Protein AF-A0A7S2XPU3-F1 (afdb_monomer)

Sequence (259 aa):
DRVAVLNSLGFTWDLGRSDLEAIWSARWQELEAFKAENGNCNVSQNASALGRWLKVQREQYRETMDRRTGKPPSVTPEGRLRNALSQDRMDRLEALGVEWRINPPEVGWESRFQQLVEYRNLHGNCIVPQGYKDNRQLGRWVMKQRTQYTLKQRGEHTQLSDQRVQMLESIGFVWYPSLLRKKSKEEPIGNPDSNQPLTMLSPQDELQSQSQSQLPQPLLSMPSQQESQPLAMQQEQHQQQHHRDIEMTTHQPTQIVDI

Radius of gyration: 34.99 Å; Cα contacts (8 Å, |Δi|>4): 129; chains: 1; bounding box: 90×114×76 Å

Organism: NCBI:txid420275

Structure (mmCIF, N/CA/C/O backbone):
data_AF-A0A7S2XPU3-F1
#
_entry.id   AF-A0A7S2XPU3-F1
#
loop_
_atom_site.group_PDB
_atom_site.id
_atom_site.type_symbol
_atom_site.label_atom_id
_atom_site.label_alt_id
_atom_site.label_comp_id
_atom_site.label_asym_id
_atom_site.label_entity_id
_atom_site.label_seq_id
_atom_site.pdbx_PDB_ins_code
_atom_site.Cartn_x
_atom_site.Cartn_y
_atom_site.Cartn_z
_atom_site.occupancy
_atom_site.B_iso_or_equiv
_atom_site.auth_seq_id
_atom_site.auth_comp_id
_atom_site.auth_asym_id
_atom_site.auth_atom_id
_atom_site.pdbx_PDB_model_num
ATOM 1 N N . ASP A 1 1 ? 37.904 -7.134 -13.951 1.00 66.69 1 ASP A N 1
ATOM 2 C CA . ASP A 1 1 ? 37.172 -6.213 -14.834 1.00 66.69 1 ASP A CA 1
ATOM 3 C C . ASP A 1 1 ? 35.772 -6.772 -15.094 1.00 66.69 1 ASP A C 1
ATOM 5 O O . ASP A 1 1 ? 35.649 -7.887 -15.589 1.00 66.69 1 ASP A O 1
ATOM 9 N N . ARG A 1 2 ? 34.719 -6.083 -14.637 1.00 47.41 2 ARG A N 1
ATOM 10 C CA . ARG A 1 2 ? 33.334 -6.607 -14.604 1.00 47.41 2 ARG A CA 1
ATOM 11 C C . ARG A 1 2 ? 32.726 -6.728 -16.003 1.00 47.41 2 ARG A C 1
ATOM 13 O O . ARG A 1 2 ? 31.891 -7.598 -16.229 1.00 47.41 2 ARG A O 1
ATOM 20 N N . VAL A 1 3 ? 33.172 -5.886 -16.932 1.00 53.69 3 VAL A N 1
ATOM 21 C CA . VAL A 1 3 ? 32.737 -5.898 -18.334 1.00 53.69 3 VAL A CA 1
ATOM 22 C C . VAL A 1 3 ? 33.241 -7.162 -19.040 1.00 53.69 3 VAL A C 1
ATOM 24 O O . VAL A 1 3 ? 32.477 -7.816 -19.742 1.00 53.69 3 VAL A O 1
ATOM 27 N N . ALA A 1 4 ? 34.480 -7.582 -18.765 1.00 55.88 4 ALA A N 1
ATOM 28 C CA . ALA A 1 4 ? 35.078 -8.784 -19.351 1.00 55.88 4 ALA A CA 1
ATOM 29 C C . ALA A 1 4 ? 34.359 -10.085 -18.942 1.00 55.88 4 ALA A C 1
ATOM 31 O O . ALA A 1 4 ? 34.165 -10.968 -19.773 1.00 55.88 4 ALA A O 1
ATOM 32 N N . VAL A 1 5 ? 33.907 -10.175 -17.686 1.00 70.00 5 VAL A N 1
ATOM 33 C CA . VAL A 1 5 ? 33.139 -11.331 -17.181 1.00 70.00 5 VAL A CA 1
ATOM 34 C C . VAL A 1 5 ? 31.754 -11.403 -17.826 1.00 70.00 5 VAL A C 1
ATOM 36 O O . VAL A 1 5 ? 31.257 -12.482 -18.126 1.00 70.00 5 VAL A O 1
ATOM 39 N N . LEU A 1 6 ? 31.121 -10.254 -18.063 1.00 44.03 6 LEU A N 1
ATOM 40 C CA . LEU A 1 6 ? 29.824 -10.202 -18.736 1.00 44.03 6 LEU A CA 1
ATOM 41 C C . LEU A 1 6 ? 29.967 -10.596 -20.215 1.00 44.03 6 LEU A C 1
ATOM 43 O O . LEU A 1 6 ? 29.192 -11.417 -20.700 1.00 44.03 6 LEU A O 1
ATOM 47 N N . ASN A 1 7 ? 31.021 -10.134 -20.893 1.00 54.78 7 ASN A N 1
ATOM 48 C CA . ASN A 1 7 ? 31.323 -10.534 -22.271 1.00 54.78 7 ASN A CA 1
ATOM 49 C C . ASN A 1 7 ? 31.567 -12.043 -22.407 1.00 54.78 7 ASN A C 1
ATOM 51 O O . ASN A 1 7 ? 31.050 -12.663 -23.333 1.00 54.78 7 ASN A O 1
ATOM 55 N N . SER A 1 8 ? 32.298 -12.658 -21.470 1.00 54.91 8 SER A N 1
ATOM 56 C CA . SER A 1 8 ? 32.566 -14.105 -21.498 1.00 54.91 8 SER A CA 1
ATOM 57 C C . SER A 1 8 ? 31.331 -14.965 -21.209 1.00 54.91 8 SER A C 1
ATOM 59 O O . SER A 1 8 ? 31.337 -16.157 -21.495 1.00 54.91 8 SER A O 1
ATOM 61 N N . LEU A 1 9 ? 30.277 -14.374 -20.639 1.00 55.91 9 LEU A N 1
ATOM 62 C CA . LEU A 1 9 ? 28.978 -15.015 -20.415 1.00 55.91 9 LEU A CA 1
ATOM 63 C C . LEU A 1 9 ? 28.004 -14.791 -21.586 1.00 55.91 9 LEU A C 1
ATOM 65 O O . LEU A 1 9 ? 26.832 -15.144 -21.477 1.00 55.91 9 LEU A O 1
ATOM 69 N N . GLY A 1 10 ? 28.469 -14.195 -22.690 1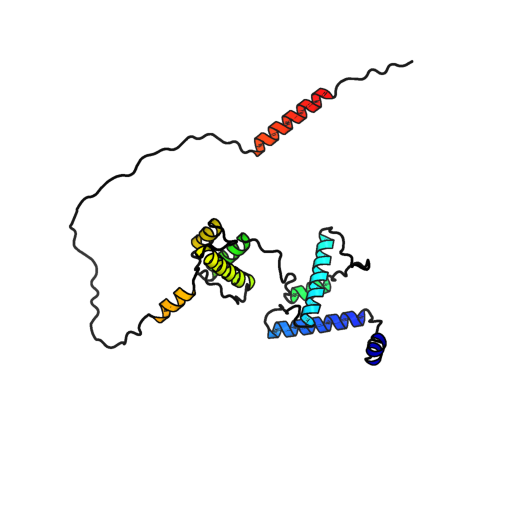.00 46.38 10 GLY A N 1
ATOM 70 C CA . GLY A 1 10 ? 27.634 -13.886 -23.851 1.00 46.38 10 GLY A CA 1
ATOM 71 C C . GLY A 1 10 ? 26.674 -12.717 -23.617 1.00 46.38 10 GLY A C 1
ATOM 72 O O . GLY A 1 10 ? 25.650 -12.625 -24.288 1.00 46.38 10 GLY A O 1
ATOM 73 N N . PHE A 1 11 ? 26.968 -11.833 -22.658 1.00 46.25 11 PHE A N 1
ATOM 74 C CA . PHE A 1 11 ? 26.145 -10.657 -22.390 1.00 46.25 11 PHE A CA 1
ATOM 75 C C . PHE A 1 11 ? 26.280 -9.642 -23.531 1.00 46.25 11 PHE A C 1
ATOM 77 O O . PHE A 1 11 ? 27.329 -9.025 -23.719 1.00 46.25 11 PHE A O 1
ATOM 84 N N . THR A 1 12 ? 25.207 -9.466 -24.294 1.00 52.41 12 THR A N 1
ATOM 85 C CA . THR A 1 12 ? 25.130 -8.517 -25.406 1.00 52.41 12 THR A CA 1
ATOM 86 C C . THR A 1 12 ? 24.786 -7.120 -24.895 1.00 52.41 12 THR A C 1
ATOM 88 O O . THR A 1 12 ? 23.752 -6.920 -24.257 1.00 52.41 12 THR A O 1
ATOM 91 N N . TRP A 1 13 ? 25.651 -6.146 -25.181 1.00 60.25 13 TRP A N 1
ATOM 92 C CA . TRP A 1 13 ? 25.481 -4.752 -24.747 1.00 60.25 13 TRP A CA 1
ATOM 93 C C . TRP A 1 13 ? 24.447 -3.982 -25.572 1.00 60.25 13 TRP A C 1
ATOM 95 O O . TRP A 1 13 ? 23.819 -3.062 -25.051 1.00 60.25 13 TRP A O 1
ATOM 105 N N . ASP A 1 14 ? 24.213 -4.421 -26.808 1.00 54.78 14 ASP A N 1
ATOM 106 C CA . ASP A 1 14 ? 23.185 -3.897 -27.701 1.00 54.78 14 ASP A CA 1
ATOM 107 C C . ASP A 1 14 ? 22.004 -4.867 -27.751 1.00 54.78 14 ASP A C 1
ATOM 109 O O . ASP A 1 14 ? 21.877 -5.683 -28.660 1.00 54.78 14 ASP A O 1
ATOM 113 N N . LEU A 1 15 ? 21.137 -4.807 -26.740 1.00 54.44 15 LEU A N 1
ATOM 114 C CA . LEU A 1 15 ? 19.834 -5.465 -26.818 1.00 54.44 15 LEU A CA 1
ATOM 115 C C . LEU A 1 15 ? 18.959 -4.666 -27.790 1.00 54.44 15 LEU A C 1
ATOM 117 O O . LEU A 1 15 ? 18.616 -3.508 -27.527 1.00 54.44 15 LEU A O 1
ATOM 121 N N . GLY A 1 16 ? 18.594 -5.277 -28.916 1.00 55.00 16 GLY A N 1
ATOM 122 C CA . GLY A 1 16 ? 17.660 -4.684 -29.863 1.00 55.00 16 GLY A CA 1
ATOM 123 C C . GLY A 1 16 ? 16.274 -4.504 -29.235 1.00 55.00 16 GLY A C 1
ATOM 124 O O . GLY A 1 16 ? 15.934 -5.111 -28.217 1.00 55.00 16 GLY A O 1
ATOM 125 N N . ARG A 1 17 ? 15.412 -3.691 -29.866 1.00 52.78 17 ARG A N 1
ATOM 126 C CA . ARG A 1 17 ? 14.009 -3.517 -29.429 1.00 52.78 17 ARG A CA 1
ATOM 127 C C . ARG A 1 17 ? 13.286 -4.871 -29.275 1.00 52.78 17 ARG A C 1
ATOM 129 O O . ARG A 1 17 ? 12.476 -5.021 -28.366 1.00 52.78 17 ARG A O 1
ATOM 136 N N . SER A 1 18 ? 13.628 -5.851 -30.112 1.00 55.19 18 SER A N 1
ATOM 137 C CA . SER A 1 18 ? 13.101 -7.221 -30.073 1.00 55.19 18 SER A CA 1
ATOM 138 C C . SER A 1 18 ? 13.516 -8.003 -28.822 1.00 55.19 18 SER A C 1
ATOM 140 O O . SER A 1 18 ? 12.691 -8.717 -28.256 1.00 55.19 18 SER A O 1
ATOM 142 N N . ASP A 1 19 ? 14.745 -7.824 -28.334 1.00 67.94 19 ASP A N 1
ATOM 143 C CA . ASP A 1 19 ? 15.240 -8.532 -27.146 1.00 67.94 19 ASP A CA 1
ATOM 144 C C . ASP A 1 19 ? 14.581 -7.998 -25.867 1.00 67.94 19 ASP A C 1
ATOM 146 O O . ASP A 1 19 ? 14.278 -8.750 -24.940 1.00 67.94 19 ASP A O 1
ATOM 150 N N . LEU A 1 20 ? 14.272 -6.697 -25.835 1.00 65.75 20 LEU A N 1
ATOM 151 C CA . LEU A 1 20 ? 13.518 -6.076 -24.744 1.00 65.75 20 LEU A CA 1
ATOM 152 C C . LEU A 1 20 ? 12.062 -6.555 -24.690 1.00 65.75 20 LEU A C 1
ATOM 154 O O . LEU A 1 20 ? 11.547 -6.779 -23.593 1.00 65.75 20 LEU A O 1
ATOM 158 N N . GLU A 1 21 ? 11.404 -6.738 -25.839 1.00 73.56 21 GLU A N 1
ATOM 159 C CA . GLU A 1 21 ? 10.057 -7.322 -25.877 1.00 73.56 21 GLU A CA 1
ATOM 160 C C . GLU A 1 21 ? 10.056 -8.800 -25.482 1.00 73.56 21 GLU A C 1
ATOM 162 O O . GLU A 1 21 ? 9.149 -9.235 -24.772 1.00 73.56 21 GLU A O 1
ATOM 167 N N . ALA A 1 22 ? 11.087 -9.564 -25.856 1.00 78.19 22 ALA A N 1
ATOM 168 C CA . ALA A 1 22 ? 11.236 -10.953 -25.427 1.00 78.19 22 ALA A CA 1
ATOM 169 C C . ALA A 1 22 ? 11.415 -11.058 -23.902 1.00 78.19 22 ALA A C 1
ATOM 171 O O . ALA A 1 22 ? 10.723 -11.840 -23.247 1.00 78.19 22 ALA A O 1
ATOM 172 N N . ILE A 1 23 ? 12.270 -10.213 -23.310 1.00 78.25 23 ILE A N 1
ATOM 173 C CA . ILE A 1 23 ? 12.458 -10.143 -21.852 1.00 78.25 23 ILE A CA 1
ATOM 174 C C . ILE A 1 23 ? 11.158 -9.728 -21.153 1.00 78.25 23 ILE A C 1
ATOM 176 O O . ILE A 1 23 ? 10.802 -10.302 -20.122 1.00 78.25 23 ILE A O 1
ATOM 180 N N . TRP A 1 24 ? 10.442 -8.737 -21.694 1.00 82.94 24 TRP A N 1
ATOM 181 C CA . TRP A 1 24 ? 9.166 -8.295 -21.131 1.00 82.94 24 TRP A CA 1
ATOM 182 C C . TRP A 1 24 ? 8.117 -9.411 -21.188 1.00 82.94 24 TRP A C 1
ATOM 184 O O . TRP A 1 24 ? 7.468 -9.689 -20.180 1.00 82.94 24 TRP A O 1
ATOM 194 N N . SER A 1 25 ? 8.017 -10.106 -22.322 1.00 83.44 25 SER A N 1
ATOM 195 C CA . SER A 1 25 ? 7.082 -11.217 -22.530 1.00 83.44 25 SER A CA 1
ATOM 196 C C . SER A 1 25 ? 7.379 -12.400 -21.607 1.00 83.44 25 SER A C 1
ATOM 198 O O . SER A 1 25 ? 6.460 -12.950 -21.009 1.00 83.44 25 SER A O 1
ATOM 200 N N . ALA A 1 26 ? 8.655 -12.743 -21.407 1.00 84.31 26 ALA A N 1
ATOM 201 C CA . ALA A 1 26 ? 9.055 -13.790 -20.469 1.00 84.31 26 ALA A CA 1
ATOM 202 C C . ALA A 1 26 ? 8.657 -13.452 -19.020 1.00 84.31 26 ALA A C 1
ATOM 204 O O . ALA A 1 26 ? 8.144 -14.302 -18.295 1.00 84.31 26 ALA A O 1
ATOM 205 N N . ARG A 1 27 ? 8.835 -12.192 -18.594 1.00 83.56 27 ARG A N 1
ATOM 206 C CA . ARG A 1 27 ? 8.404 -11.735 -17.258 1.00 83.56 27 ARG A CA 1
ATOM 207 C C . ARG A 1 27 ? 6.886 -11.688 -17.110 1.00 83.56 27 ARG A C 1
ATOM 209 O O . ARG A 1 27 ? 6.376 -11.950 -16.025 1.00 83.56 27 ARG A O 1
ATOM 216 N N . TRP A 1 28 ? 6.172 -11.375 -18.186 1.00 85.12 28 TRP A N 1
ATOM 217 C CA . TRP A 1 28 ? 4.714 -11.424 -18.224 1.00 85.12 28 TRP A CA 1
ATOM 218 C C . TRP A 1 28 ? 4.188 -12.864 -18.079 1.00 85.12 28 TRP A C 1
ATOM 220 O O . TRP A 1 28 ? 3.302 -13.096 -17.262 1.00 85.12 28 TRP A O 1
ATOM 230 N N . GLN A 1 29 ? 4.796 -13.842 -18.759 1.00 84.81 29 GLN A N 1
ATOM 231 C CA . GLN A 1 29 ? 4.460 -15.266 -18.593 1.00 84.81 29 GLN A CA 1
ATOM 232 C C . GLN A 1 29 ? 4.761 -15.777 -17.175 1.00 84.81 29 GLN A C 1
ATOM 234 O O . GLN A 1 29 ? 3.953 -16.484 -16.578 1.00 84.81 29 GLN A O 1
ATOM 239 N N . GLU A 1 30 ? 5.897 -15.377 -16.596 1.00 86.06 30 GLU A N 1
ATOM 240 C CA . GLU A 1 30 ? 6.242 -15.704 -15.204 1.00 86.06 30 GLU A CA 1
ATOM 241 C C . GLU A 1 30 ? 5.182 -15.169 -14.221 1.00 86.06 30 GLU A C 1
ATOM 243 O O . GLU A 1 30 ? 4.837 -15.832 -13.243 1.00 86.06 30 GLU A O 1
ATOM 248 N N . LEU A 1 31 ? 4.621 -13.986 -14.496 1.00 86.56 31 LEU A N 1
ATOM 249 C CA . LEU A 1 31 ? 3.548 -13.403 -13.692 1.00 86.56 31 LEU A CA 1
ATOM 250 C C . LEU A 1 31 ? 2.223 -14.154 -13.828 1.00 86.56 31 LEU A C 1
ATOM 252 O O . LEU A 1 31 ? 1.512 -14.316 -12.836 1.00 86.56 31 LEU A O 1
ATOM 256 N N . GLU A 1 32 ? 1.884 -14.593 -15.036 1.00 86.19 32 GLU A N 1
ATOM 257 C CA . GLU A 1 32 ? 0.690 -15.398 -15.290 1.00 86.19 32 GLU A CA 1
ATOM 258 C C . GLU A 1 32 ? 0.753 -16.726 -14.524 1.00 86.19 32 GLU A C 1
ATOM 260 O O . GLU A 1 32 ? -0.185 -17.063 -13.798 1.00 86.19 32 GLU A O 1
ATOM 265 N N . ALA A 1 33 ? 1.895 -17.416 -14.582 1.00 85.50 33 ALA A N 1
ATOM 266 C CA . ALA A 1 33 ? 2.138 -18.626 -13.800 1.00 85.50 33 ALA A CA 1
ATOM 267 C C . ALA A 1 33 ? 2.042 -18.356 -12.288 1.00 85.50 33 ALA A C 1
ATOM 269 O O . ALA A 1 33 ? 1.362 -19.081 -11.560 1.00 85.50 33 ALA A O 1
ATOM 270 N N . PHE A 1 34 ? 2.643 -17.259 -11.814 1.00 83.50 34 PHE A N 1
ATOM 271 C CA . PHE A 1 34 ? 2.556 -16.863 -10.409 1.00 83.50 34 PHE A CA 1
ATOM 272 C C . PHE A 1 34 ? 1.110 -16.598 -9.968 1.00 83.50 34 PHE A C 1
ATOM 274 O O . PHE A 1 34 ? 0.723 -16.985 -8.863 1.00 83.50 34 PHE A O 1
ATOM 281 N N . LYS A 1 35 ? 0.300 -15.946 -10.815 1.00 83.81 35 LYS A N 1
ATOM 282 C CA . LYS A 1 35 ? -1.123 -15.697 -10.551 1.00 83.81 35 LYS A CA 1
ATOM 283 C C . LYS A 1 35 ? -1.907 -17.005 -10.483 1.00 83.81 35 LYS A C 1
ATOM 285 O O . LYS A 1 35 ? -2.749 -17.132 -9.597 1.00 83.81 35 LYS A O 1
ATOM 290 N N . ALA A 1 36 ? -1.629 -17.955 -11.375 1.00 81.69 36 ALA A N 1
ATOM 291 C CA . ALA A 1 36 ? -2.266 -19.269 -11.360 1.00 81.69 36 ALA A CA 1
ATOM 292 C C . ALA A 1 36 ? -1.977 -20.033 -10.054 1.00 81.69 36 ALA A C 1
ATOM 294 O O . ALA A 1 36 ? -2.877 -20.655 -9.499 1.00 81.69 36 ALA A O 1
ATOM 295 N N . GLU A 1 37 ? -0.757 -19.924 -9.521 1.00 80.38 37 GLU A N 1
ATOM 296 C CA . GLU A 1 37 ? -0.350 -20.596 -8.281 1.00 80.38 37 GLU A CA 1
ATOM 297 C C . GLU A 1 37 ? -0.843 -19.882 -7.007 1.00 80.38 37 GLU A C 1
ATOM 299 O O . GLU A 1 37 ? -1.307 -20.517 -6.061 1.00 80.38 37 GLU A O 1
ATOM 304 N N . ASN A 1 38 ? -0.771 -18.547 -6.965 1.00 76.69 38 ASN A N 1
ATOM 305 C CA . ASN A 1 38 ? -1.013 -17.762 -5.745 1.00 76.69 38 ASN A CA 1
ATOM 306 C C . ASN A 1 38 ? -2.404 -17.106 -5.691 1.00 76.69 38 ASN A C 1
ATOM 308 O O . ASN A 1 38 ? -2.775 -16.505 -4.675 1.00 76.69 38 ASN A O 1
ATOM 312 N N . GLY A 1 39 ? -3.161 -17.151 -6.791 1.00 74.44 39 GLY A N 1
ATOM 313 C CA . GLY A 1 39 ? -4.462 -16.495 -6.953 1.00 74.44 39 GLY A CA 1
ATOM 314 C C . GLY A 1 39 ? -4.407 -14.961 -6.963 1.00 74.44 39 GLY A C 1
ATOM 315 O O . GLY A 1 39 ? -5.448 -14.312 -6.994 1.00 74.44 39 GLY A O 1
ATOM 316 N N . ASN A 1 40 ? -3.216 -14.356 -6.893 1.00 72.12 40 ASN A N 1
ATOM 317 C CA . ASN A 1 40 ? -3.015 -12.907 -6.929 1.00 72.12 40 ASN A CA 1
ATOM 318 C C . ASN A 1 40 ? -1.633 -12.550 -7.502 1.00 72.12 40 ASN A C 1
ATOM 320 O O . ASN A 1 40 ? -0.692 -13.332 -7.409 1.00 72.12 40 ASN A O 1
ATOM 324 N N . CYS A 1 41 ? -1.497 -11.338 -8.043 1.00 74.75 41 CYS A N 1
ATOM 325 C CA . CYS A 1 41 ? -0.252 -10.827 -8.633 1.00 74.75 41 CYS A CA 1
ATOM 326 C C . CYS A 1 41 ? 0.648 -10.090 -7.616 1.00 74.75 41 CYS A C 1
ATOM 328 O O . CYS A 1 41 ? 1.486 -9.263 -7.997 1.00 74.75 41 CYS A O 1
ATOM 330 N N . ASN A 1 42 ? 0.463 -10.315 -6.308 1.00 72.19 42 ASN A N 1
ATOM 331 C CA . ASN A 1 42 ? 1.200 -9.590 -5.273 1.00 72.19 42 ASN A CA 1
ATOM 332 C C . ASN A 1 42 ? 2.544 -10.259 -4.967 1.00 72.19 42 ASN A C 1
ATOM 334 O O . ASN A 1 42 ? 2.713 -10.977 -3.981 1.00 72.19 42 ASN A O 1
ATOM 338 N N . VAL A 1 43 ? 3.515 -9.993 -5.835 1.00 71.81 43 VAL A N 1
ATOM 339 C CA . VAL A 1 43 ? 4.890 -10.461 -5.675 1.00 71.81 43 VAL A CA 1
ATOM 340 C C . VAL A 1 43 ? 5.669 -9.495 -4.780 1.00 71.81 43 VAL A C 1
ATOM 342 O O . VAL A 1 43 ? 5.694 -8.284 -5.023 1.00 71.81 43 VAL A O 1
ATOM 345 N N . SER A 1 44 ? 6.348 -10.027 -3.760 1.00 67.62 44 SER A N 1
ATOM 346 C CA . SER A 1 44 ? 7.220 -9.234 -2.886 1.00 67.62 44 SER A CA 1
ATOM 347 C C . SER A 1 44 ? 8.359 -8.592 -3.684 1.00 67.62 44 SER A C 1
ATOM 349 O O . SER A 1 44 ? 9.141 -9.275 -4.345 1.00 67.62 44 SER A O 1
ATOM 351 N N . GLN A 1 45 ? 8.476 -7.264 -3.589 1.00 68.19 45 GLN A N 1
ATOM 352 C CA . GLN A 1 45 ? 9.402 -6.458 -4.394 1.00 68.19 45 GLN A CA 1
ATOM 353 C C . GLN A 1 45 ? 10.880 -6.830 -4.208 1.00 68.19 45 GLN A C 1
ATOM 355 O O . GLN A 1 45 ? 11.669 -6.659 -5.134 1.00 68.19 45 GLN A O 1
ATOM 360 N N . ASN A 1 46 ? 11.251 -7.333 -3.027 1.00 65.44 46 ASN A N 1
ATOM 361 C CA . ASN A 1 46 ? 12.637 -7.664 -2.680 1.00 65.44 46 ASN A CA 1
ATOM 362 C C . ASN A 1 46 ? 12.928 -9.167 -2.742 1.00 65.44 46 ASN A C 1
ATOM 364 O O . ASN A 1 46 ? 14.089 -9.558 -2.674 1.00 65.44 46 ASN A O 1
ATOM 368 N N . ALA A 1 47 ? 11.895 -10.005 -2.857 1.00 68.25 47 ALA A N 1
ATOM 369 C CA . ALA A 1 47 ? 12.052 -11.453 -2.769 1.00 68.25 47 ALA A CA 1
ATOM 370 C C . ALA A 1 47 ? 12.392 -12.108 -4.114 1.00 68.25 47 ALA A C 1
ATOM 372 O O . ALA A 1 47 ? 12.938 -13.205 -4.125 1.00 68.25 47 ALA A O 1
ATOM 373 N N . SER A 1 48 ? 12.073 -11.468 -5.247 1.00 76.69 48 SER A N 1
ATOM 374 C CA . SER A 1 48 ? 12.268 -12.085 -6.563 1.00 76.69 48 SER A CA 1
ATOM 375 C C . SER A 1 48 ? 12.608 -11.090 -7.673 1.00 76.69 48 SER A C 1
ATOM 377 O O . SER A 1 48 ? 12.363 -9.882 -7.585 1.00 76.69 48 SER A O 1
ATOM 379 N N . ALA A 1 49 ? 13.184 -11.615 -8.759 1.00 77.38 49 ALA A N 1
ATOM 380 C CA . ALA A 1 49 ? 13.402 -10.857 -9.989 1.00 77.38 49 ALA A CA 1
ATOM 381 C C . ALA A 1 49 ? 12.078 -10.331 -10.569 1.00 77.38 49 ALA A C 1
ATOM 383 O O . ALA A 1 49 ? 12.024 -9.169 -10.969 1.00 77.38 49 ALA A O 1
ATOM 384 N N . LEU A 1 50 ? 11.008 -11.133 -10.509 1.00 80.38 50 LEU A N 1
ATOM 385 C CA . LEU A 1 50 ? 9.651 -10.732 -10.876 1.00 80.38 50 LEU A CA 1
ATOM 386 C C . LEU A 1 50 ? 9.127 -9.570 -10.013 1.00 80.38 50 LEU A C 1
ATOM 388 O O . LEU A 1 50 ? 8.553 -8.619 -10.539 1.00 80.38 50 LEU A O 1
ATOM 392 N N . GLY A 1 51 ? 9.384 -9.585 -8.702 1.00 79.00 51 GLY A N 1
ATOM 393 C CA . GLY A 1 51 ? 9.010 -8.500 -7.791 1.00 79.00 51 GLY A CA 1
ATOM 394 C C . GLY A 1 51 ? 9.726 -7.183 -8.104 1.00 79.00 51 GLY A C 1
ATOM 395 O O . GLY A 1 51 ? 9.095 -6.122 -8.136 1.00 79.00 51 GLY A O 1
ATOM 396 N N . ARG A 1 52 ? 11.030 -7.248 -8.407 1.00 81.00 52 ARG A N 1
ATOM 397 C CA . ARG A 1 52 ? 11.811 -6.084 -8.866 1.00 81.00 52 ARG A CA 1
ATOM 398 C C . ARG A 1 52 ? 11.327 -5.576 -10.222 1.00 81.00 52 ARG A C 1
ATOM 400 O O . ARG A 1 52 ? 11.197 -4.368 -10.401 1.00 81.00 52 ARG A O 1
ATOM 407 N N . TRP A 1 53 ? 11.009 -6.476 -11.150 1.00 85.75 53 TRP A N 1
ATOM 408 C CA . TRP A 1 53 ? 10.454 -6.120 -12.454 1.00 85.75 53 TRP A CA 1
ATOM 409 C C . TRP A 1 53 ? 9.092 -5.424 -12.320 1.00 85.75 53 TRP A C 1
ATOM 411 O O . TRP A 1 53 ? 8.918 -4.326 -12.845 1.00 85.75 53 TRP A O 1
ATOM 421 N N . LEU A 1 54 ? 8.169 -5.972 -11.523 1.00 85.00 54 LEU A N 1
ATOM 422 C CA . LEU A 1 54 ? 6.876 -5.346 -11.239 1.00 85.00 54 LEU A CA 1
ATOM 423 C C . LEU A 1 54 ? 7.018 -3.978 -10.562 1.00 85.00 54 LEU A C 1
ATOM 425 O O . LEU A 1 54 ? 6.223 -3.079 -10.828 1.00 85.00 54 LEU A O 1
ATOM 429 N N . LYS A 1 55 ? 8.016 -3.786 -9.688 1.00 81.06 55 LYS A N 1
ATOM 430 C CA . LYS A 1 55 ? 8.316 -2.464 -9.114 1.00 81.06 55 LYS A CA 1
ATOM 431 C C . LYS A 1 55 ? 8.646 -1.452 -10.215 1.00 81.06 55 LYS A C 1
ATOM 433 O O . LYS A 1 55 ? 8.069 -0.368 -10.219 1.00 81.06 55 LYS A O 1
ATOM 438 N N . VAL A 1 56 ? 9.505 -1.825 -11.165 1.00 82.94 56 VAL A N 1
ATOM 439 C CA . VAL A 1 56 ? 9.846 -0.973 -12.314 1.00 82.94 56 VAL A CA 1
ATOM 440 C C . VAL A 1 56 ? 8.609 -0.684 -13.168 1.00 82.94 56 VAL A C 1
ATOM 442 O O . VAL A 1 56 ? 8.376 0.474 -13.502 1.00 82.94 56 VAL A O 1
ATOM 445 N N . GLN A 1 57 ? 7.773 -1.686 -13.467 1.00 86.00 57 GLN A N 1
ATOM 446 C CA . GLN A 1 57 ? 6.536 -1.471 -14.238 1.00 86.00 57 GLN A CA 1
ATOM 447 C C . GLN A 1 57 ? 5.584 -0.486 -13.534 1.00 86.00 57 GLN A C 1
ATOM 449 O O . GLN A 1 57 ? 5.043 0.417 -14.168 1.00 86.00 57 GLN A O 1
ATOM 454 N N . ARG A 1 58 ? 5.432 -0.591 -12.207 1.00 85.94 58 ARG A N 1
ATOM 455 C CA . ARG A 1 58 ? 4.609 0.330 -11.400 1.00 85.94 58 ARG A CA 1
ATOM 456 C C . ARG A 1 58 ? 5.161 1.758 -11.374 1.00 85.94 58 ARG A C 1
ATOM 458 O O . ARG A 1 58 ? 4.391 2.715 -11.411 1.00 85.94 58 ARG A O 1
ATOM 465 N N . GLU A 1 59 ? 6.482 1.922 -11.328 1.00 79.44 59 GLU A N 1
ATOM 466 C CA . GLU A 1 59 ? 7.126 3.240 -11.422 1.00 79.44 59 GLU A CA 1
ATOM 467 C C . GLU A 1 59 ? 6.908 3.882 -12.798 1.00 79.44 59 GLU A C 1
ATOM 469 O O . GLU A 1 59 ? 6.582 5.067 -12.867 1.00 79.44 59 GLU A O 1
ATOM 474 N N . GLN A 1 60 ? 7.024 3.099 -13.876 1.00 84.69 60 GLN A N 1
ATOM 475 C CA . GLN A 1 60 ? 6.762 3.558 -15.245 1.00 84.69 60 GLN A CA 1
ATOM 476 C C . GLN A 1 60 ? 5.286 3.924 -15.454 1.00 84.69 60 GLN A C 1
ATOM 478 O O . GLN A 1 60 ? 4.991 4.922 -16.109 1.00 84.69 60 GLN A O 1
ATOM 483 N N . TYR A 1 61 ? 4.358 3.168 -14.858 1.00 85.25 61 TYR A N 1
ATOM 484 C CA . TYR A 1 61 ? 2.934 3.510 -14.846 1.00 85.25 61 TYR A CA 1
ATOM 485 C C . TYR A 1 61 ? 2.680 4.838 -14.122 1.00 85.25 61 TYR A C 1
ATOM 487 O O . TYR A 1 61 ? 2.027 5.727 -14.663 1.00 85.25 61 TYR A O 1
ATOM 495 N N . ARG A 1 62 ? 3.245 5.039 -12.924 1.00 82.44 62 ARG A N 1
ATOM 496 C CA . ARG A 1 62 ? 3.111 6.323 -12.214 1.00 82.44 62 ARG A CA 1
ATOM 497 C C . ARG A 1 62 ? 3.632 7.484 -13.057 1.00 82.44 62 ARG A C 1
ATOM 499 O O . ARG A 1 62 ? 2.962 8.501 -13.145 1.00 82.44 62 ARG A O 1
ATOM 506 N N . GLU A 1 63 ? 4.781 7.313 -13.703 1.00 82.12 63 GLU A N 1
ATOM 507 C CA . GLU A 1 63 ? 5.348 8.319 -14.603 1.00 82.12 63 GLU A CA 1
ATOM 508 C C . GLU A 1 63 ? 4.405 8.630 -15.782 1.00 82.12 63 GLU A C 1
ATOM 510 O O . GLU A 1 63 ? 4.233 9.793 -16.133 1.00 82.12 63 GLU A O 1
ATOM 515 N N . THR A 1 64 ? 3.726 7.628 -16.360 1.00 84.00 64 THR A N 1
ATOM 516 C CA . THR A 1 64 ? 2.705 7.878 -17.400 1.00 84.00 64 THR A CA 1
ATOM 517 C C . THR A 1 64 ? 1.511 8.671 -16.878 1.00 84.00 64 THR A C 1
ATOM 519 O O . THR A 1 64 ? 1.016 9.550 -17.580 1.00 84.00 64 THR A O 1
ATOM 522 N N . MET A 1 65 ? 1.066 8.395 -15.650 1.00 82.62 65 MET A N 1
ATOM 523 C CA . MET A 1 65 ? -0.066 9.089 -15.036 1.00 82.62 65 MET A CA 1
ATOM 524 C C . MET A 1 65 ? 0.297 10.520 -14.645 1.00 82.62 65 MET A C 1
ATOM 526 O O . MET A 1 65 ? -0.460 11.435 -14.946 1.00 82.62 65 MET A O 1
ATOM 530 N N . ASP A 1 66 ? 1.475 10.726 -14.057 1.00 81.00 66 ASP A N 1
ATOM 531 C CA . ASP A 1 66 ? 1.999 12.049 -13.705 1.00 81.00 66 ASP A CA 1
ATOM 532 C C . ASP A 1 66 ? 2.121 12.944 -14.957 1.00 81.00 66 ASP A C 1
ATOM 534 O O . ASP A 1 66 ? 1.749 14.115 -14.927 1.00 81.00 66 ASP A O 1
ATOM 538 N N . ARG A 1 67 ? 2.538 12.386 -16.103 1.00 82.12 67 ARG A N 1
ATOM 539 C CA . ARG A 1 67 ? 2.552 13.124 -17.381 1.00 82.12 67 ARG A CA 1
ATOM 540 C C . ARG A 1 67 ? 1.156 13.515 -17.859 1.00 82.12 67 ARG A C 1
ATOM 542 O O . ARG A 1 67 ? 0.984 14.610 -18.383 1.00 82.12 67 ARG A O 1
ATOM 549 N N . ARG A 1 68 ? 0.157 12.644 -17.678 1.00 81.25 68 ARG A N 1
ATOM 550 C CA . ARG A 1 68 ? -1.244 12.940 -18.033 1.00 81.25 68 ARG A CA 1
ATOM 551 C C . ARG A 1 68 ? -1.848 14.032 -17.152 1.00 81.25 68 ARG A C 1
ATOM 553 O O . ARG A 1 68 ? -2.688 14.782 -17.629 1.00 81.25 68 ARG A O 1
ATOM 560 N N . THR A 1 69 ? -1.421 14.136 -15.895 1.00 79.88 69 THR A N 1
ATOM 561 C CA . THR A 1 69 ? -1.883 15.179 -14.965 1.00 79.88 69 THR A CA 1
ATOM 562 C C . THR A 1 69 ? -1.125 16.502 -15.108 1.00 79.88 69 THR A C 1
ATOM 564 O O . THR A 1 69 ? -1.391 17.436 -14.357 1.00 79.88 69 THR A O 1
ATOM 567 N N . GLY A 1 70 ? -0.200 16.606 -16.071 1.00 79.81 70 GLY A N 1
ATOM 568 C CA . GLY A 1 70 ? 0.576 17.820 -16.337 1.00 79.81 70 GLY A CA 1
ATOM 569 C C . GLY A 1 70 ? 1.767 18.029 -15.396 1.00 79.81 70 GLY A C 1
ATOM 570 O O . GLY A 1 70 ? 2.364 19.104 -15.392 1.00 79.81 70 GLY A O 1
ATOM 571 N N . LYS A 1 71 ? 2.139 17.022 -14.598 1.00 81.19 71 LYS A N 1
ATOM 572 C CA . LYS A 1 71 ? 3.306 17.087 -13.715 1.00 81.19 71 LYS A CA 1
ATOM 573 C C . LYS A 1 71 ? 4.602 16.925 -14.530 1.00 81.19 71 LYS A C 1
ATOM 575 O O . LYS A 1 71 ? 4.637 16.111 -15.457 1.00 81.19 71 LYS A O 1
ATOM 580 N N . PRO A 1 72 ? 5.683 17.659 -14.197 1.00 78.81 72 PRO A N 1
ATOM 581 C CA . PRO A 1 72 ? 6.950 17.537 -14.909 1.00 78.81 72 PRO A CA 1
ATOM 582 C C . PRO A 1 72 ? 7.522 16.113 -14.809 1.00 78.81 72 PRO A C 1
ATOM 584 O O . PRO A 1 72 ? 7.402 15.477 -13.755 1.00 78.81 72 PRO A O 1
ATOM 587 N N . PRO A 1 73 ? 8.153 15.609 -15.886 1.00 78.25 73 PRO A N 1
ATOM 588 C CA . PRO A 1 73 ? 8.681 14.255 -15.921 1.00 78.25 73 PRO A CA 1
ATOM 589 C C . PRO A 1 73 ? 9.838 14.092 -14.937 1.00 78.25 73 PRO A C 1
ATOM 591 O O . PRO A 1 73 ? 10.677 14.981 -14.775 1.00 78.25 73 PRO A O 1
ATOM 594 N N . SER A 1 74 ? 9.909 12.926 -14.298 1.00 78.31 74 SER A N 1
ATOM 595 C CA . SER A 1 74 ? 10.983 12.646 -13.348 1.00 78.31 74 SER A CA 1
ATOM 596 C C . SER A 1 74 ? 12.313 12.471 -14.082 1.00 78.31 74 SER A C 1
ATOM 598 O O . SER A 1 74 ? 12.425 11.659 -15.008 1.00 78.31 74 SER A O 1
ATOM 600 N N . VAL A 1 75 ? 13.343 13.171 -13.612 1.00 81.50 75 VAL A N 1
ATOM 601 C CA . VAL A 1 75 ? 14.712 13.075 -14.130 1.00 81.50 75 VAL A CA 1
ATOM 602 C C . VAL A 1 75 ? 15.559 12.249 -13.159 1.00 81.50 75 VAL A C 1
ATOM 604 O O . VAL A 1 75 ? 15.401 12.351 -11.940 1.00 81.50 75 VAL A O 1
ATOM 607 N N . THR A 1 76 ? 16.415 11.367 -13.673 1.00 77.75 76 THR A N 1
ATOM 608 C CA . THR A 1 76 ? 17.411 10.669 -12.849 1.00 77.75 76 THR A CA 1
ATOM 609 C C . THR A 1 76 ? 18.553 11.623 -12.469 1.00 77.75 76 THR A C 1
ATOM 611 O O . THR A 1 76 ? 18.701 12.665 -13.108 1.00 77.75 76 THR A O 1
ATOM 614 N N . PRO A 1 77 ? 19.377 11.311 -11.449 1.00 74.50 77 PRO A N 1
ATOM 615 C CA . PRO A 1 77 ? 20.528 12.148 -11.082 1.00 74.50 77 PRO A CA 1
ATOM 616 C C . PRO A 1 77 ? 21.479 12.440 -12.254 1.00 74.50 77 PRO A C 1
ATOM 618 O O . PRO A 1 77 ? 22.138 13.471 -12.281 1.00 74.50 77 PRO A O 1
ATOM 621 N N . GLU A 1 78 ? 21.503 11.555 -13.251 1.00 78.00 78 GLU A N 1
ATOM 622 C CA . GLU A 1 78 ? 22.310 11.649 -14.470 1.00 78.00 78 GLU A CA 1
ATOM 623 C C . GLU A 1 78 ? 21.643 12.483 -15.582 1.00 78.00 78 GLU A C 1
ATOM 625 O O . GLU A 1 78 ? 22.102 12.477 -16.721 1.00 78.00 78 GLU A O 1
ATOM 630 N N . GLY A 1 79 ? 20.531 13.167 -15.299 1.00 77.38 79 GLY A N 1
ATOM 631 C CA . GLY A 1 79 ? 19.851 14.037 -16.263 1.00 77.38 79 GLY A CA 1
ATOM 632 C C . GLY A 1 79 ? 18.958 13.310 -17.276 1.00 77.38 79 GLY A C 1
ATOM 633 O O . GLY A 1 79 ? 18.423 13.943 -18.186 1.00 77.38 79 GLY A O 1
ATOM 634 N N . ARG A 1 80 ? 18.754 11.990 -17.144 1.00 79.69 80 ARG A N 1
ATOM 635 C CA . ARG A 1 80 ? 17.924 11.207 -18.075 1.00 79.69 80 ARG A CA 1
ATOM 636 C C . ARG A 1 80 ? 16.458 11.190 -17.641 1.00 79.69 80 ARG A C 1
ATOM 638 O O . ARG A 1 80 ? 16.146 10.962 -16.475 1.00 79.69 80 ARG A O 1
ATOM 645 N N . LEU A 1 81 ? 15.538 11.348 -18.593 1.00 74.69 81 LEU A N 1
ATOM 646 C CA . LEU A 1 81 ? 14.105 11.152 -18.345 1.00 74.69 81 LEU A CA 1
ATOM 647 C C . LEU A 1 81 ? 13.810 9.688 -17.998 1.00 74.69 81 LEU A C 1
ATOM 649 O O . LEU A 1 81 ? 14.286 8.771 -18.676 1.00 74.69 81 LEU A O 1
ATOM 653 N N . ARG A 1 82 ? 12.983 9.453 -16.974 1.00 75.19 82 ARG A N 1
ATOM 654 C CA . ARG A 1 82 ? 12.490 8.100 -16.692 1.00 75.19 82 ARG A CA 1
ATOM 655 C C . ARG A 1 82 ? 11.593 7.603 -17.828 1.00 75.19 82 ARG A C 1
ATOM 657 O O . ARG A 1 82 ? 10.837 8.362 -18.437 1.00 75.19 82 ARG A O 1
ATOM 664 N N . ASN A 1 83 ? 11.681 6.305 -18.110 1.00 79.81 83 ASN A N 1
ATOM 665 C CA . ASN A 1 83 ? 10.857 5.670 -19.134 1.00 79.81 83 ASN A CA 1
ATOM 666 C C . ASN A 1 83 ? 9.386 5.639 -18.698 1.00 79.81 83 ASN A C 1
ATOM 668 O O . ASN A 1 83 ? 9.081 5.396 -17.532 1.00 79.81 83 ASN A O 1
ATOM 672 N N . ALA A 1 84 ? 8.491 5.851 -19.657 1.00 78.62 84 ALA A N 1
ATOM 673 C CA . ALA A 1 84 ? 7.051 5.702 -19.498 1.00 78.62 84 ALA A CA 1
ATOM 674 C C . ALA A 1 84 ? 6.606 4.320 -20.005 1.00 78.62 84 ALA A C 1
ATOM 676 O O . ALA A 1 84 ? 7.231 3.759 -20.909 1.00 78.62 84 ALA A O 1
ATOM 677 N N . LEU A 1 85 ? 5.540 3.773 -19.424 1.00 82.69 85 LEU A N 1
ATOM 678 C CA . LEU A 1 85 ? 4.948 2.513 -19.863 1.00 82.69 85 LEU A CA 1
ATOM 679 C C . LEU A 1 85 ? 4.071 2.737 -21.109 1.00 82.69 85 LEU A C 1
ATOM 681 O O . LEU A 1 85 ? 3.344 3.726 -21.191 1.00 82.69 85 LEU A O 1
ATOM 685 N N . SER A 1 86 ? 4.146 1.840 -22.095 1.00 84.69 86 SER A N 1
ATOM 686 C CA . SER A 1 86 ? 3.272 1.899 -23.275 1.00 84.69 86 SER A CA 1
ATOM 687 C C . SER A 1 86 ? 1.841 1.481 -22.923 1.00 84.69 86 SER A C 1
ATOM 689 O O . SER A 1 86 ? 1.634 0.711 -21.986 1.00 84.69 86 SER A O 1
ATOM 691 N N . GLN A 1 87 ? 0.855 1.957 -23.694 1.00 79.44 87 GLN A N 1
ATOM 692 C CA . GLN A 1 87 ? -0.560 1.636 -23.462 1.00 79.44 87 GLN A CA 1
ATOM 693 C C . GLN A 1 87 ? -0.836 0.128 -23.536 1.00 79.44 87 GLN A C 1
ATOM 695 O O . GLN A 1 87 ? -1.379 -0.421 -22.589 1.00 79.44 87 GLN A O 1
ATOM 700 N N . ASP A 1 88 ? -0.327 -0.559 -24.562 1.00 83.31 88 ASP A N 1
ATOM 701 C CA . ASP A 1 88 ? -0.469 -2.018 -24.704 1.00 83.31 88 ASP A CA 1
ATOM 702 C C . ASP A 1 88 ? 0.068 -2.794 -23.482 1.00 83.31 88 ASP A C 1
ATOM 704 O O . ASP A 1 88 ? -0.557 -3.743 -23.011 1.00 83.31 88 ASP A O 1
ATOM 708 N N . ARG A 1 89 ? 1.186 -2.356 -22.887 1.00 84.25 89 ARG A N 1
ATOM 709 C CA . ARG A 1 89 ? 1.721 -2.985 -21.668 1.00 84.25 89 ARG A CA 1
ATOM 710 C C . ARG A 1 89 ? 0.863 -2.702 -20.438 1.00 84.25 89 ARG A C 1
ATOM 712 O O . ARG A 1 89 ? 0.777 -3.563 -19.565 1.00 84.25 89 ARG A O 1
ATOM 719 N N . MET A 1 90 ? 0.253 -1.518 -20.354 1.00 84.38 90 MET A N 1
ATOM 720 C CA . MET A 1 90 ? -0.697 -1.192 -19.287 1.00 84.38 90 MET A CA 1
ATOM 721 C C . MET A 1 90 ? -1.928 -2.088 -19.376 1.00 84.38 90 MET A C 1
ATOM 723 O O . MET A 1 90 ? -2.249 -2.747 -18.390 1.00 84.38 90 MET A O 1
ATOM 727 N N . ASP A 1 91 ? -2.522 -2.199 -20.562 1.00 82.81 91 ASP A N 1
ATOM 728 C CA . ASP A 1 91 ? -3.735 -2.987 -20.790 1.00 82.81 91 ASP A CA 1
ATOM 729 C C . ASP A 1 91 ? -3.500 -4.473 -20.464 1.00 82.81 91 ASP A C 1
ATOM 731 O O . ASP A 1 91 ? -4.299 -5.107 -19.776 1.00 82.81 91 ASP A O 1
ATOM 735 N N . ARG A 1 92 ? -2.344 -5.028 -20.860 1.00 85.69 92 ARG A N 1
ATOM 736 C CA . ARG A 1 92 ? -1.957 -6.414 -20.531 1.00 85.69 92 ARG A CA 1
ATOM 737 C C . ARG A 1 92 ? -1.783 -6.657 -19.031 1.00 85.69 92 ARG A C 1
ATOM 739 O O . ARG A 1 92 ? -2.120 -7.734 -18.540 1.00 85.69 92 ARG A O 1
ATOM 746 N N . LEU A 1 93 ? -1.220 -5.697 -18.298 1.00 85.50 93 LEU A N 1
ATOM 747 C CA . LEU A 1 93 ? -1.017 -5.811 -16.849 1.00 85.50 93 LEU A CA 1
ATOM 748 C C . LEU A 1 93 ? -2.328 -5.600 -16.077 1.00 85.50 93 LEU A C 1
ATOM 750 O O . LEU A 1 93 ? -2.566 -6.276 -15.075 1.00 85.50 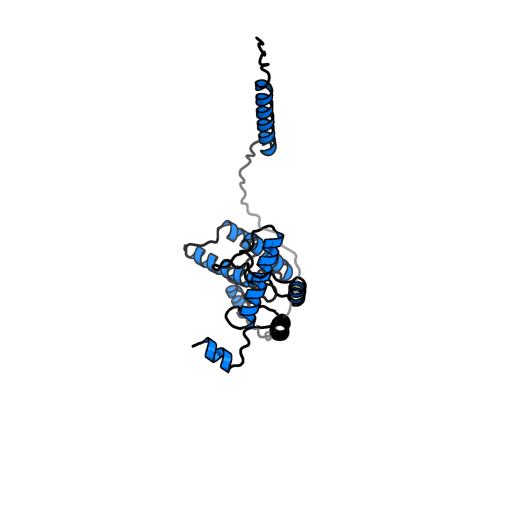93 LEU A O 1
ATOM 754 N N . GLU A 1 94 ? -3.203 -4.723 -16.565 1.00 81.81 94 GLU A N 1
ATOM 755 C CA . GLU A 1 94 ? -4.538 -4.500 -16.013 1.00 81.81 94 GLU A CA 1
ATOM 756 C C . GLU A 1 94 ? -5.453 -5.711 -16.232 1.00 81.81 94 GLU A C 1
ATOM 758 O O . GLU A 1 94 ? -6.094 -6.162 -15.284 1.00 81.81 94 GLU A O 1
ATOM 763 N N . ALA A 1 95 ? -5.411 -6.337 -17.413 1.00 82.44 95 ALA A N 1
ATOM 764 C CA . ALA A 1 95 ? -6.114 -7.592 -17.691 1.00 82.44 95 ALA A CA 1
ATOM 765 C C . ALA A 1 95 ? -5.674 -8.736 -16.757 1.00 82.44 95 ALA A C 1
ATOM 767 O O . ALA A 1 95 ? -6.476 -9.574 -16.338 1.00 82.44 95 ALA A O 1
ATOM 768 N N . LEU A 1 96 ? -4.397 -8.753 -16.359 1.00 80.62 96 LEU A N 1
ATOM 769 C CA . LEU A 1 96 ? -3.897 -9.692 -15.357 1.00 80.62 96 LEU A CA 1
ATOM 770 C C . LEU A 1 96 ? -4.321 -9.341 -13.922 1.00 80.62 96 LEU A C 1
ATOM 772 O O . LEU A 1 96 ? -4.137 -10.169 -13.027 1.00 80.62 96 LEU A O 1
ATOM 776 N N . GLY A 1 97 ? -4.927 -8.180 -13.677 1.00 80.31 97 GLY A N 1
ATOM 777 C CA . GLY A 1 97 ? -5.313 -7.723 -12.342 1.00 80.31 97 GLY A CA 1
ATOM 778 C C . GLY A 1 97 ? -4.111 -7.286 -11.506 1.00 80.31 97 GLY A C 1
ATOM 779 O O . GLY A 1 97 ? -4.087 -7.482 -10.289 1.00 80.31 97 GLY A O 1
ATOM 780 N N . VAL A 1 98 ? -3.068 -6.750 -12.147 1.00 81.75 98 VAL A N 1
ATOM 781 C CA . VAL A 1 98 ? -1.912 -6.212 -11.429 1.00 81.75 98 VAL A CA 1
ATOM 782 C C . VAL A 1 98 ? -2.316 -4.935 -10.712 1.00 81.75 98 VAL A C 1
ATOM 784 O O . VAL A 1 98 ? -2.574 -3.901 -11.320 1.00 81.75 98 VAL A O 1
ATOM 787 N N . GLU A 1 99 ? -2.294 -4.984 -9.384 1.00 76.25 99 GLU A N 1
ATOM 788 C CA . GLU A 1 99 ? -2.479 -3.784 -8.581 1.00 76.25 99 GLU A CA 1
ATOM 789 C C . GLU A 1 99 ? -1.266 -2.851 -8.765 1.00 76.25 99 GLU A C 1
ATOM 791 O O . GLU A 1 99 ? -0.133 -3.156 -8.353 1.00 76.25 99 GLU A O 1
ATOM 796 N N . TRP A 1 100 ? -1.503 -1.701 -9.404 1.00 77.69 100 TRP A N 1
ATOM 797 C CA . TRP A 1 100 ? -0.488 -0.674 -9.660 1.00 77.69 100 TRP A CA 1
ATOM 798 C C . TRP A 1 100 ? 0.058 -0.052 -8.369 1.00 77.69 100 TRP A C 1
ATOM 800 O O . TRP A 1 100 ? 1.220 0.356 -8.305 1.00 77.69 100 TRP A O 1
ATOM 810 N N . ARG A 1 101 ? -0.761 -0.016 -7.311 1.00 65.62 101 ARG A N 1
ATOM 811 C CA . ARG A 1 101 ? -0.425 0.568 -6.009 1.00 65.62 101 ARG A CA 1
ATOM 812 C C . ARG A 1 101 ? -0.349 -0.519 -4.937 1.00 65.62 101 ARG A C 1
ATOM 814 O O . ARG A 1 101 ? -1.343 -0.827 -4.307 1.00 65.62 101 ARG A O 1
ATOM 821 N N . ILE A 1 102 ? 0.848 -1.047 -4.668 1.00 57.38 102 ILE A N 1
ATOM 822 C CA . ILE A 1 102 ? 1.055 -1.974 -3.528 1.00 57.38 102 ILE A CA 1
ATOM 823 C C . ILE A 1 102 ? 0.848 -1.251 -2.190 1.00 57.38 102 ILE A C 1
ATOM 825 O O . ILE A 1 102 ? 0.368 -1.829 -1.220 1.00 57.38 102 ILE A O 1
ATOM 829 N N . ASN A 1 103 ? 1.215 0.030 -2.165 1.00 54.78 103 ASN A N 1
ATOM 830 C CA . ASN A 1 103 ? 0.991 0.945 -1.058 1.00 54.78 103 ASN A CA 1
ATOM 831 C C . ASN A 1 103 ? 0.209 2.130 -1.629 1.00 54.78 103 ASN A C 1
ATOM 833 O O . ASN A 1 103 ? 0.832 3.098 -2.079 1.00 54.78 103 ASN A O 1
ATOM 837 N N . PRO A 1 104 ? -1.131 2.055 -1.727 1.00 54.72 104 PRO A N 1
ATOM 838 C CA . PRO A 1 104 ? -1.903 3.250 -2.027 1.00 54.72 104 PRO A CA 1
ATOM 839 C C . PRO A 1 104 ? -1.538 4.342 -1.005 1.00 54.72 104 PRO A C 1
ATOM 841 O O . PRO A 1 104 ? -1.166 4.003 0.125 1.00 54.72 104 PRO A O 1
ATOM 844 N N . PRO A 1 105 ? -1.590 5.634 -1.392 1.00 53.62 105 PRO A N 1
ATOM 845 C CA . PRO A 1 105 ? -1.455 6.734 -0.441 1.00 53.62 105 PRO A CA 1
ATOM 846 C C . PRO A 1 105 ? -2.339 6.423 0.757 1.00 53.62 105 PRO A C 1
ATOM 848 O O . PRO A 1 105 ? -3.424 5.869 0.563 1.00 53.62 105 PRO A O 1
ATOM 851 N N . GLU A 1 106 ? -1.809 6.672 1.956 1.00 55.12 106 GLU A N 1
ATOM 852 C CA . GLU A 1 106 ? -2.391 6.220 3.215 1.00 55.12 106 GLU A CA 1
ATOM 853 C C . GLU A 1 106 ? -3.891 6.511 3.199 1.00 55.12 106 GLU A C 1
ATOM 855 O O . GLU A 1 106 ? -4.323 7.660 3.253 1.00 55.12 106 GLU A O 1
ATOM 860 N N . VAL A 1 107 ? -4.682 5.456 2.980 1.00 67.50 107 VAL A N 1
ATOM 861 C CA . VAL A 1 107 ? -6.133 5.580 2.915 1.00 67.50 107 VAL A CA 1
ATOM 862 C C . VAL A 1 107 ? -6.532 6.128 4.273 1.00 67.50 107 VAL A C 1
ATOM 864 O O . VAL A 1 107 ? -6.241 5.483 5.288 1.00 67.50 107 VAL A O 1
ATOM 867 N N . GLY A 1 108 ? -7.123 7.326 4.273 1.00 80.50 108 GLY A N 1
ATOM 868 C CA . GLY A 1 108 ? -7.516 8.025 5.490 1.00 80.50 108 GLY A CA 1
ATOM 869 C C . GLY A 1 108 ? -8.292 7.096 6.416 1.00 80.50 108 GLY A C 1
ATOM 870 O O . GLY A 1 108 ? -8.972 6.166 5.963 1.00 80.50 108 GLY A O 1
ATOM 871 N N . TRP A 1 109 ? -8.161 7.321 7.722 1.00 89.12 109 TRP A N 1
ATOM 872 C CA . TRP A 1 109 ? -8.781 6.472 8.738 1.00 89.12 109 TRP A CA 1
ATOM 873 C C . TRP A 1 109 ? -10.283 6.284 8.468 1.00 89.12 109 TRP A C 1
ATOM 875 O O . TRP A 1 109 ? -10.801 5.178 8.586 1.00 89.12 109 TRP A O 1
ATOM 885 N N . GLU A 1 110 ? -10.941 7.338 7.995 1.00 89.12 110 GLU A N 1
ATOM 886 C CA . GLU A 1 110 ? -12.366 7.412 7.688 1.00 89.12 110 GLU A CA 1
ATOM 887 C C . GLU A 1 110 ? -12.748 6.508 6.503 1.00 89.12 110 GLU A C 1
ATOM 889 O O . GLU A 1 110 ? -13.752 5.801 6.557 1.00 89.12 110 GLU A O 1
ATOM 894 N N . SER A 1 111 ? -11.917 6.433 5.461 1.00 87.81 111 SER A N 1
ATOM 895 C CA . SER A 1 111 ? -12.165 5.528 4.329 1.00 87.81 111 SER A CA 1
ATOM 896 C C . SER A 1 111 ? -11.944 4.060 4.718 1.00 87.81 111 SER A C 1
ATOM 898 O O . SER A 1 111 ? -12.674 3.173 4.274 1.00 87.81 111 SER A O 1
ATOM 900 N N . ARG A 1 112 ? -10.994 3.775 5.620 1.00 90.50 112 ARG A N 1
ATOM 901 C CA . ARG A 1 112 ? -10.856 2.425 6.198 1.00 90.50 112 ARG A CA 1
ATOM 902 C C . ARG A 1 112 ? -12.024 2.057 7.100 1.00 90.50 112 ARG A C 1
ATOM 904 O O . ARG A 1 112 ? -12.457 0.908 7.080 1.00 90.50 112 ARG A O 1
ATOM 911 N N . PHE A 1 113 ? -12.545 3.023 7.845 1.00 92.12 113 PHE A N 1
ATOM 912 C CA . PHE A 1 113 ? -13.755 2.845 8.629 1.00 92.12 113 PHE A CA 1
ATOM 913 C C . PHE A 1 113 ? -14.955 2.504 7.731 1.00 92.12 113 PHE A C 1
ATOM 915 O O . PHE A 1 113 ? -15.658 1.541 8.019 1.00 92.12 113 PHE A O 1
ATOM 922 N N . GLN A 1 114 ? -15.133 3.186 6.596 1.00 91.81 114 GLN A N 1
ATOM 923 C CA . GLN A 1 114 ? -16.175 2.838 5.618 1.00 91.81 114 GLN A CA 1
ATOM 924 C C . GLN A 1 114 ? -16.026 1.404 5.080 1.00 91.81 114 GLN A C 1
ATOM 926 O O . GLN A 1 114 ? -16.994 0.649 5.086 1.00 91.81 114 GLN A O 1
ATOM 931 N N . GLN A 1 115 ? -14.809 0.974 4.731 1.00 90.62 115 GLN A N 1
ATOM 932 C CA . GLN A 1 115 ? -14.554 -0.417 4.313 1.00 90.62 115 GLN A CA 1
ATOM 933 C C . GLN A 1 115 ? -14.894 -1.438 5.411 1.00 90.62 115 GLN A C 1
ATOM 935 O O . GLN A 1 115 ? -15.326 -2.554 5.123 1.00 90.62 115 GLN A O 1
ATOM 940 N N . LEU A 1 116 ? -14.700 -1.080 6.683 1.00 93.75 116 LEU A N 1
ATOM 941 C CA . LEU A 1 116 ? -15.103 -1.924 7.806 1.00 93.75 116 LEU A CA 1
ATOM 942 C C . LEU A 1 116 ? -16.633 -1.992 7.948 1.00 93.75 116 LEU A C 1
ATOM 944 O O . LEU A 1 116 ? -17.159 -3.057 8.266 1.00 93.75 116 LEU A O 1
ATOM 948 N N . VAL A 1 117 ? -17.346 -0.892 7.695 1.00 92.88 117 VAL A N 1
ATOM 949 C CA . VAL A 1 117 ? -18.818 -0.870 7.666 1.00 92.88 117 VAL A CA 1
ATOM 950 C C . VAL A 1 117 ? -19.346 -1.773 6.553 1.00 92.88 117 VAL A C 1
ATOM 952 O O . VAL A 1 117 ? -20.226 -2.593 6.799 1.00 92.88 117 VAL A O 1
ATOM 955 N N . GLU A 1 118 ? -18.769 -1.694 5.355 1.00 91.31 118 GLU A N 1
ATOM 956 C CA . GLU A 1 118 ? -19.105 -2.593 4.246 1.00 91.31 118 GLU A CA 1
ATOM 957 C C . GLU A 1 118 ? -18.842 -4.056 4.612 1.00 91.31 118 GLU A C 1
ATOM 959 O O . GLU A 1 118 ? -19.710 -4.909 4.426 1.00 91.31 118 GLU A O 1
ATOM 964 N N . TYR A 1 119 ? -17.686 -4.348 5.216 1.00 92.25 119 TYR A N 1
ATOM 965 C CA . TYR A 1 119 ? -17.376 -5.691 5.703 1.00 92.25 119 TYR A CA 1
ATOM 966 C C . TYR A 1 119 ? -18.424 -6.189 6.705 1.00 92.25 119 TYR A C 1
ATOM 968 O O . TYR A 1 119 ? -18.893 -7.320 6.592 1.00 92.25 119 TYR A O 1
ATOM 976 N N . ARG A 1 120 ? -18.829 -5.349 7.665 1.00 92.56 120 ARG A N 1
ATOM 977 C CA . ARG A 1 120 ? -19.884 -5.681 8.630 1.00 92.56 120 ARG A CA 1
ATOM 978 C C . ARG A 1 120 ? -21.203 -5.982 7.932 1.00 92.56 120 ARG A C 1
ATOM 980 O O . ARG A 1 120 ? -21.871 -6.932 8.322 1.00 92.56 120 ARG A O 1
ATOM 987 N N . ASN A 1 121 ? -21.574 -5.203 6.922 1.00 89.75 121 ASN A N 1
ATOM 988 C CA . ASN A 1 121 ? -22.815 -5.418 6.181 1.00 89.75 121 ASN A CA 1
ATOM 989 C C . ASN A 1 121 ? -22.795 -6.749 5.412 1.00 89.75 121 ASN A C 1
ATOM 991 O O . ASN A 1 121 ? -23.823 -7.410 5.324 1.00 89.75 121 ASN A O 1
ATOM 995 N N . LEU A 1 122 ? -21.629 -7.164 4.908 1.00 89.88 122 LEU A N 1
ATOM 996 C CA . LEU A 1 122 ? -21.461 -8.425 4.180 1.00 89.88 122 LEU A CA 1
ATOM 997 C C . LEU A 1 122 ? -21.371 -9.654 5.099 1.00 89.88 122 LEU A C 1
ATOM 999 O O . LEU A 1 122 ? -21.935 -10.698 4.788 1.00 89.88 122 LEU A O 1
ATOM 1003 N N . HIS A 1 123 ? -20.655 -9.550 6.222 1.00 88.38 123 HIS A N 1
ATOM 1004 C CA . HIS A 1 123 ? -20.331 -10.690 7.099 1.00 88.38 123 HIS A CA 1
ATOM 1005 C C . HIS A 1 123 ? -21.148 -10.723 8.400 1.00 88.38 123 HIS A C 1
ATOM 1007 O O . HIS A 1 123 ? -21.013 -11.648 9.201 1.00 88.38 123 HIS A O 1
ATOM 1013 N N . GLY A 1 124 ? -21.949 -9.689 8.663 1.00 88.31 124 GLY A N 1
ATOM 1014 C CA . GLY A 1 124 ? -22.729 -9.514 9.892 1.00 88.31 124 GLY A CA 1
ATOM 1015 C C . GLY A 1 124 ? -21.900 -9.174 11.138 1.00 88.31 124 GLY A C 1
ATOM 1016 O O . GLY A 1 124 ? -22.454 -9.036 12.226 1.00 88.31 124 GLY A O 1
ATOM 1017 N N . ASN A 1 125 ? -20.574 -9.053 11.022 1.00 89.94 125 ASN A N 1
ATOM 1018 C CA . ASN A 1 125 ? -19.677 -8.806 12.150 1.00 89.94 125 ASN A CA 1
ATOM 1019 C C . ASN A 1 125 ? -18.432 -8.002 11.741 1.00 89.94 125 ASN A C 1
ATOM 1021 O O . ASN A 1 125 ? -18.096 -7.894 10.568 1.00 89.94 125 ASN A O 1
ATOM 1025 N N . CYS A 1 126 ? -17.710 -7.479 12.734 1.00 91.00 126 CYS A N 1
ATOM 1026 C CA . CYS A 1 126 ? -16.470 -6.716 12.544 1.00 91.00 126 CYS A CA 1
ATOM 1027 C C . CYS A 1 126 ? -15.197 -7.552 12.806 1.00 91.00 126 CYS A C 1
ATOM 1029 O O . CYS A 1 126 ? -14.130 -7.013 13.119 1.00 91.00 126 CYS A O 1
ATOM 1031 N N . ILE A 1 127 ? -15.284 -8.885 12.738 1.00 89.25 127 ILE A N 1
ATOM 1032 C CA . ILE A 1 127 ? -14.162 -9.795 12.998 1.00 89.25 127 ILE A CA 1
ATOM 1033 C C . ILE A 1 127 ? -13.437 -10.064 11.679 1.00 89.25 127 ILE A C 1
ATOM 1035 O O . ILE A 1 127 ? -13.548 -11.131 11.086 1.00 89.25 127 ILE A O 1
ATOM 1039 N N . VAL A 1 128 ? -12.674 -9.071 11.219 1.00 88.19 128 VAL A N 1
ATOM 1040 C CA . VAL A 1 128 ? -11.879 -9.192 9.990 1.00 88.19 128 VAL A CA 1
ATOM 1041 C C . VAL A 1 128 ? -10.634 -10.057 10.248 1.00 88.19 128 VAL A C 1
ATOM 1043 O O . VAL A 1 128 ? -9.831 -9.711 11.127 1.00 88.19 128 VAL A O 1
ATOM 1046 N N . PRO A 1 129 ? -10.417 -11.158 9.501 1.00 85.62 129 PRO A N 1
ATOM 1047 C CA . PRO A 1 129 ? -9.178 -11.926 9.569 1.00 85.62 129 PRO A CA 1
ATOM 1048 C C . PRO A 1 129 ? -7.973 -11.086 9.130 1.00 85.62 129 PRO A C 1
ATOM 1050 O O . PRO A 1 129 ? -8.045 -10.335 8.161 1.00 85.62 129 PRO A O 1
ATOM 1053 N N . GLN A 1 130 ? -6.817 -11.260 9.777 1.00 79.69 130 GLN A N 1
ATOM 1054 C CA . GLN A 1 130 ? -5.589 -10.551 9.380 1.00 79.69 130 GLN A CA 1
ATOM 1055 C C . GLN A 1 130 ? -5.211 -10.824 7.913 1.00 79.69 130 GLN A C 1
ATOM 1057 O O . GLN A 1 130 ? -4.744 -9.931 7.208 1.00 79.69 130 GLN A O 1
ATOM 1062 N N . GLY A 1 131 ? -5.423 -12.062 7.461 1.00 76.62 131 GLY A N 1
ATOM 1063 C CA . GLY A 1 131 ? -5.195 -12.505 6.088 1.00 76.62 131 GLY A CA 1
ATOM 1064 C C . GLY A 1 131 ? -6.431 -12.428 5.193 1.00 76.62 131 GLY A C 1
ATOM 1065 O O . GLY A 1 131 ? -6.525 -13.241 4.278 1.00 76.62 131 GLY A O 1
ATOM 1066 N N . TYR A 1 132 ? -7.387 -11.529 5.469 1.00 82.81 132 TYR A N 1
ATOM 1067 C CA . TYR A 1 132 ? -8.616 -11.403 4.680 1.00 82.81 132 TYR A CA 1
ATOM 1068 C C . TYR A 1 132 ? -8.295 -11.320 3.181 1.00 82.81 132 TYR A C 1
ATOM 1070 O O . TYR A 1 132 ? -7.547 -10.437 2.756 1.00 82.81 132 TYR A O 1
ATOM 1078 N N . LYS A 1 133 ? -8.794 -12.293 2.407 1.00 73.19 133 LYS A N 1
ATOM 1079 C CA . LYS A 1 133 ? -8.360 -12.524 1.021 1.00 73.19 133 LYS A CA 1
ATOM 1080 C C . LYS A 1 133 ? -8.729 -11.353 0.115 1.00 73.19 133 LYS A C 1
ATOM 1082 O O . LYS A 1 133 ? -7.870 -10.909 -0.641 1.00 73.19 133 LYS A O 1
ATOM 1087 N N . ASP A 1 134 ? -9.933 -10.817 0.287 1.00 74.25 134 ASP A N 1
ATOM 1088 C CA . ASP A 1 134 ? -10.469 -9.756 -0.570 1.00 74.25 134 ASP A CA 1
ATOM 1089 C C . ASP A 1 134 ? -9.863 -8.389 -0.232 1.00 74.25 134 ASP A C 1
ATOM 1091 O O . ASP A 1 134 ? -9.692 -7.542 -1.103 1.00 74.25 134 ASP A O 1
ATOM 1095 N N . ASN A 1 135 ? -9.484 -8.168 1.034 1.00 78.56 135 ASN A N 1
ATOM 1096 C CA . ASN A 1 135 ? -8.846 -6.925 1.459 1.00 78.56 135 ASN A CA 1
ATOM 1097 C C . ASN A 1 135 ? -7.887 -7.136 2.644 1.00 78.56 135 ASN A C 1
ATOM 1099 O O . ASN A 1 135 ? -8.200 -6.871 3.810 1.00 78.56 135 ASN A O 1
ATOM 1103 N N . ARG A 1 136 ? -6.656 -7.566 2.344 1.00 81.81 136 ARG A N 1
ATOM 1104 C CA . ARG A 1 136 ? -5.600 -7.764 3.359 1.00 81.81 136 ARG A CA 1
ATOM 1105 C C . ARG A 1 136 ? -5.242 -6.478 4.106 1.00 81.81 136 ARG A C 1
ATOM 1107 O O . ARG A 1 136 ? -4.787 -6.526 5.250 1.00 81.81 136 ARG A O 1
ATOM 1114 N N . GLN A 1 137 ? -5.408 -5.326 3.459 1.00 83.56 137 GLN A N 1
ATOM 1115 C CA . GLN A 1 137 ? -5.089 -4.028 4.049 1.00 83.56 137 GLN A CA 1
ATOM 1116 C C . GLN A 1 137 ? -6.081 -3.685 5.169 1.00 83.56 137 GLN A C 1
ATOM 1118 O O . GLN A 1 137 ? -5.655 -3.223 6.229 1.00 83.56 137 GLN A O 1
ATOM 1123 N N . LEU A 1 138 ? -7.368 -4.002 4.986 1.00 88.38 138 LEU A N 1
ATOM 1124 C CA . LEU A 1 138 ? -8.397 -3.864 6.018 1.00 88.38 138 LEU A CA 1
ATOM 1125 C C . LEU A 1 138 ? -8.094 -4.739 7.241 1.00 88.38 138 LEU A C 1
ATOM 1127 O O . LEU A 1 138 ? -8.103 -4.239 8.364 1.00 88.38 138 LEU A O 1
ATOM 1131 N N . GLY A 1 139 ? -7.737 -6.013 7.040 1.00 88.50 139 GLY A N 1
ATOM 1132 C CA . GLY A 1 139 ? -7.378 -6.918 8.142 1.00 88.50 139 GLY A CA 1
ATOM 1133 C C . GLY A 1 139 ? -6.197 -6.408 8.979 1.00 88.50 139 GLY A C 1
ATOM 1134 O O . GLY A 1 139 ? -6.233 -6.430 10.213 1.00 88.50 139 GLY A O 1
ATOM 1135 N N . ARG A 1 140 ? -5.162 -5.868 8.323 1.00 88.75 140 ARG A N 1
ATOM 1136 C CA . ARG A 1 140 ? -4.024 -5.219 9.001 1.00 88.75 140 ARG A CA 1
ATOM 1137 C C . ARG A 1 140 ? -4.435 -3.944 9.734 1.00 88.75 140 ARG A C 1
ATOM 1139 O O . ARG A 1 140 ? -3.989 -3.720 10.858 1.00 88.75 140 ARG A O 1
ATOM 1146 N N . TRP A 1 141 ? -5.281 -3.120 9.120 1.00 92.25 141 TRP A N 1
ATOM 1147 C CA . TRP A 1 141 ? -5.772 -1.884 9.724 1.00 92.25 141 TRP A CA 1
ATOM 1148 C C . TRP A 1 141 ? -6.606 -2.152 10.985 1.00 92.25 141 TRP A C 1
ATOM 1150 O O . TRP A 1 141 ? -6.371 -1.506 12.005 1.00 92.25 141 TRP A O 1
ATOM 1160 N N . VAL A 1 142 ? -7.492 -3.154 10.955 1.00 93.19 142 VAL A N 1
ATOM 1161 C CA . VAL A 1 142 ? -8.283 -3.613 12.112 1.00 93.19 142 VAL A CA 1
ATOM 1162 C C . VAL A 1 142 ? -7.377 -4.064 13.257 1.00 93.19 142 VAL A C 1
ATOM 1164 O O . VAL A 1 142 ? -7.591 -3.677 14.406 1.00 93.19 142 VAL A O 1
ATOM 1167 N N . MET A 1 143 ? -6.326 -4.836 12.958 1.00 90.69 143 MET A N 1
ATOM 1168 C CA . MET A 1 143 ? -5.341 -5.234 13.969 1.00 90.69 143 MET A CA 1
ATOM 1169 C C . MET A 1 143 ? -4.634 -4.015 14.575 1.00 90.69 143 MET A C 1
ATOM 1171 O O . MET A 1 143 ? -4.529 -3.914 15.796 1.00 90.69 143 MET A O 1
ATOM 1175 N N . LYS A 1 144 ? -4.216 -3.056 13.736 1.00 91.62 144 LYS A N 1
ATOM 1176 C CA . LYS A 1 144 ? -3.606 -1.801 14.196 1.00 91.62 144 LYS A CA 1
ATOM 1177 C C . LYS A 1 144 ? -4.539 -1.052 15.154 1.00 91.62 144 LYS A C 1
ATOM 1179 O O . LYS A 1 144 ? -4.058 -0.604 16.189 1.00 91.62 144 LYS A O 1
ATOM 1184 N N . GLN A 1 145 ? -5.848 -0.976 14.879 1.00 94.19 145 GLN A N 1
ATOM 1185 C CA . GLN A 1 145 ? -6.804 -0.330 15.794 1.00 94.19 145 GLN A CA 1
ATOM 1186 C C . GLN A 1 145 ? -6.833 -1.023 17.163 1.00 94.19 145 GLN A C 1
ATOM 1188 O O . GL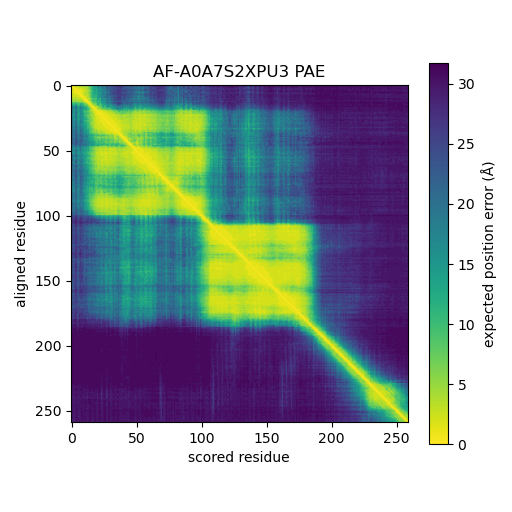N A 1 145 ? -6.747 -0.352 18.188 1.00 94.19 145 GLN A O 1
ATOM 1193 N N . ARG A 1 146 ? -6.867 -2.362 17.199 1.00 93.81 146 ARG A N 1
ATOM 1194 C CA . ARG A 1 146 ? -6.853 -3.132 18.458 1.00 93.81 146 ARG A CA 1
ATOM 1195 C C . ARG A 1 146 ? -5.578 -2.905 19.272 1.00 93.81 146 ARG A C 1
ATOM 1197 O O . ARG A 1 146 ? -5.652 -2.705 20.484 1.00 93.81 146 ARG A O 1
ATOM 1204 N N . THR A 1 147 ? -4.416 -2.880 18.616 1.00 91.50 147 THR A N 1
ATOM 1205 C CA . THR A 1 147 ? -3.140 -2.555 19.273 1.00 91.50 147 THR A CA 1
ATOM 1206 C C . THR A 1 147 ? -3.148 -1.132 19.830 1.00 91.50 147 THR A C 1
ATOM 1208 O O . THR A 1 147 ? -2.803 -0.934 20.990 1.00 91.50 147 THR A O 1
ATOM 1211 N N . GLN A 1 148 ? -3.585 -0.148 19.038 1.00 92.38 148 GLN A N 1
ATOM 1212 C CA . GLN A 1 148 ? -3.650 1.256 19.461 1.00 92.38 148 GLN A CA 1
ATOM 1213 C C . GLN A 1 148 ? -4.629 1.475 20.624 1.00 92.38 148 GLN A C 1
ATOM 1215 O O . GLN A 1 148 ? -4.359 2.302 21.492 1.00 92.38 148 GLN A O 1
ATOM 1220 N N . TYR A 1 149 ? -5.722 0.712 20.678 1.00 93.75 149 TYR A N 1
ATOM 1221 C CA . TYR A 1 149 ? -6.644 0.711 21.812 1.00 93.75 149 TYR A CA 1
ATOM 1222 C C . TYR A 1 149 ? -6.011 0.101 23.063 1.00 93.75 149 TYR A C 1
ATOM 1224 O O . TYR A 1 149 ? -6.119 0.671 24.139 1.00 93.75 149 TYR A O 1
ATOM 1232 N N . THR A 1 150 ? -5.265 -1.000 22.937 1.00 92.31 150 THR A N 1
ATOM 1233 C CA . THR A 1 150 ? -4.535 -1.574 24.083 1.00 92.31 150 THR A CA 1
ATOM 1234 C C . THR A 1 150 ? -3.500 -0.595 24.646 1.00 92.31 150 THR A C 1
ATOM 1236 O O . THR A 1 150 ? -3.390 -0.473 25.861 1.00 92.31 150 THR A O 1
ATOM 1239 N N . LEU A 1 151 ? -2.777 0.135 23.785 1.00 92.06 151 LEU A N 1
ATOM 1240 C CA . LEU A 1 151 ? -1.863 1.205 24.212 1.00 92.06 151 LEU A CA 1
ATOM 1241 C C . LEU A 1 151 ? -2.615 2.319 24.950 1.00 92.06 151 LEU A C 1
ATOM 1243 O O . LEU A 1 151 ? -2.203 2.728 26.032 1.00 92.06 151 LEU A O 1
ATOM 1247 N N . LYS A 1 152 ? -3.770 2.736 24.415 1.00 92.44 152 LYS A N 1
ATOM 1248 C CA . LYS A 1 152 ? -4.648 3.723 25.056 1.00 92.44 152 LYS A CA 1
ATOM 1249 C C . LYS A 1 152 ? -5.071 3.287 26.462 1.00 92.44 152 LYS A C 1
ATOM 1251 O O . LYS A 1 152 ? -4.963 4.071 27.396 1.00 92.44 152 LYS A O 1
ATOM 1256 N N . GLN A 1 153 ? -5.473 2.025 26.628 1.00 91.56 153 GLN A N 1
ATOM 1257 C CA . GLN A 1 153 ? -5.870 1.468 27.928 1.00 91.56 153 GLN A CA 1
ATOM 1258 C C . GLN A 1 153 ? -4.719 1.420 28.944 1.00 91.56 153 GLN A C 1
ATOM 1260 O O . GLN A 1 153 ? -4.967 1.404 30.145 1.00 91.56 153 GLN A O 1
ATOM 1265 N N . ARG A 1 154 ? -3.465 1.396 28.479 1.00 92.25 154 ARG A N 1
ATOM 1266 C CA . ARG A 1 154 ? -2.263 1.445 29.328 1.00 92.25 154 ARG A CA 1
ATOM 1267 C C . ARG A 1 154 ? -1.810 2.872 29.651 1.00 92.25 154 ARG A C 1
ATOM 1269 O O . ARG A 1 154 ? -0.833 3.036 30.371 1.00 92.25 154 ARG A O 1
ATOM 1276 N N . GLY A 1 155 ? -2.493 3.888 29.119 1.00 90.38 155 GLY A N 1
ATOM 1277 C CA . GLY A 1 155 ? -2.082 5.288 29.239 1.00 90.38 155 GLY A CA 1
ATOM 1278 C C . GLY A 1 155 ? -0.869 5.649 28.377 1.00 90.38 155 GLY A C 1
ATOM 1279 O O . GLY A 1 155 ? -0.238 6.676 28.609 1.00 90.38 155 GLY A O 1
ATOM 1280 N N . GLU A 1 156 ? -0.524 4.818 27.391 1.00 91.94 156 GLU A N 1
ATOM 1281 C CA . GLU A 1 156 ? 0.582 5.076 26.470 1.00 91.94 156 GLU A CA 1
ATOM 1282 C C . GLU A 1 156 ? 0.138 5.977 25.304 1.00 91.94 156 GLU A C 1
ATOM 1284 O O . GLU A 1 156 ? -1.041 6.045 24.939 1.00 91.94 156 GLU A O 1
ATOM 1289 N N . HIS A 1 157 ? 1.100 6.656 24.675 1.00 89.19 157 HIS A N 1
ATOM 1290 C CA . HIS A 1 157 ? 0.828 7.515 23.525 1.00 89.19 157 HIS A CA 1
ATOM 1291 C C . HIS A 1 157 ? 0.258 6.710 22.343 1.00 89.19 157 HIS A C 1
ATOM 1293 O O . HIS A 1 157 ? 0.834 5.714 21.899 1.00 89.19 157 HIS A O 1
ATOM 1299 N N . THR A 1 158 ? -0.864 7.176 21.792 1.00 91.56 158 THR A N 1
ATOM 1300 C CA . THR A 1 158 ? -1.626 6.489 20.743 1.00 91.56 158 THR A CA 1
ATOM 1301 C C . THR A 1 158 ? -2.146 7.479 19.705 1.00 91.56 158 THR A C 1
ATOM 1303 O O . THR A 1 158 ? -2.427 8.634 20.010 1.00 91.56 158 THR A O 1
ATOM 1306 N N . GLN A 1 159 ? -2.302 7.018 18.465 1.00 85.69 159 GLN A N 1
ATOM 1307 C CA . GLN A 1 159 ? -2.927 7.788 17.377 1.00 85.69 159 GLN A CA 1
ATOM 1308 C C . GLN A 1 159 ? -4.459 7.611 17.338 1.00 85.69 159 GLN A C 1
ATOM 1310 O O . GLN A 1 159 ? -5.138 8.092 16.423 1.00 85.69 159 GLN A O 1
ATOM 1315 N N . LEU A 1 160 ? -5.011 6.870 18.305 1.00 90.62 160 LEU A N 1
ATOM 1316 C CA . LEU A 1 160 ? -6.433 6.574 18.419 1.00 90.62 160 LEU A CA 1
ATOM 1317 C C . LEU A 1 160 ? -7.126 7.584 19.350 1.00 90.62 160 LEU A C 1
ATOM 1319 O O . LEU A 1 160 ? -7.050 7.487 20.579 1.00 90.62 160 LEU A O 1
ATOM 1323 N N . SER A 1 161 ? -7.814 8.555 18.746 1.0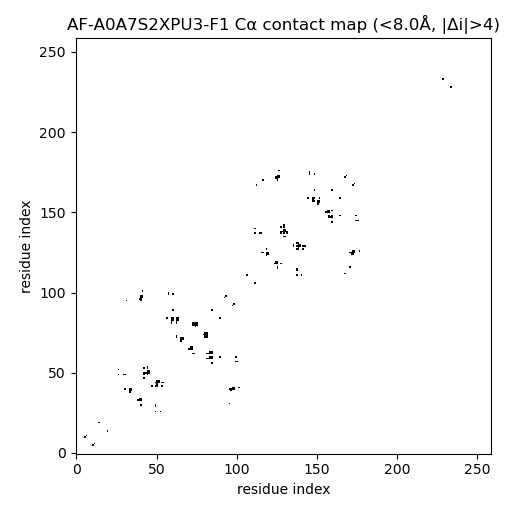0 92.12 161 SER A N 1
ATOM 1324 C CA . SER A 1 161 ? -8.640 9.534 19.463 1.00 92.12 161 SER A CA 1
ATOM 1325 C C . SER A 1 161 ? -9.907 8.897 20.042 1.00 92.12 161 SER A C 1
ATOM 1327 O O . SER A 1 161 ? -10.376 7.870 19.549 1.00 92.12 161 SER A O 1
ATOM 1329 N N . ASP A 1 162 ? -10.496 9.526 21.063 1.00 91.81 162 ASP A N 1
ATOM 1330 C CA . ASP A 1 162 ? -11.750 9.053 21.676 1.00 91.81 162 ASP A CA 1
ATOM 1331 C C . ASP A 1 162 ? -12.908 9.031 20.677 1.00 91.81 162 ASP A C 1
ATOM 1333 O O . ASP A 1 162 ? -13.690 8.086 20.645 1.00 91.81 162 ASP A O 1
ATOM 1337 N N . GLN A 1 163 ? -12.954 10.011 19.775 1.00 92.75 163 GLN A N 1
ATOM 1338 C CA . GLN A 1 163 ? -13.928 10.042 18.686 1.00 92.75 163 GLN A CA 1
ATOM 1339 C C . GLN A 1 163 ? -13.831 8.792 17.796 1.00 92.75 163 GLN A C 1
ATOM 1341 O O . GLN A 1 163 ? -14.843 8.190 17.449 1.00 92.75 163 GLN A O 1
ATOM 1346 N N . ARG A 1 164 ? -12.612 8.353 17.457 1.00 93.81 164 ARG A N 1
ATOM 1347 C CA . ARG A 1 164 ? -12.393 7.147 16.644 1.00 93.81 164 ARG A CA 1
ATOM 1348 C C . ARG A 1 164 ? -12.781 5.870 17.386 1.00 93.81 164 ARG A C 1
ATOM 1350 O O . ARG A 1 164 ? -13.277 4.937 16.757 1.00 93.81 164 ARG A O 1
ATOM 1357 N N . VAL A 1 165 ? -12.586 5.834 18.707 1.00 94.12 165 VAL A N 1
ATOM 1358 C CA . VAL A 1 165 ? -13.072 4.741 19.564 1.00 94.12 165 VAL A CA 1
ATOM 1359 C C . VAL A 1 165 ? -14.596 4.670 19.509 1.00 94.12 165 VAL A C 1
ATOM 1361 O O . VAL A 1 165 ? -15.128 3.621 19.158 1.00 94.12 165 VAL A O 1
ATOM 1364 N N . GLN A 1 166 ? -15.285 5.791 19.740 1.00 94.38 166 GLN A N 1
ATOM 1365 C CA . GLN A 1 166 ? -16.750 5.856 19.700 1.00 94.38 166 GLN A CA 1
ATOM 1366 C C . GLN A 1 166 ? -17.310 5.443 18.334 1.00 94.38 166 GLN A C 1
ATOM 1368 O O . GLN A 1 166 ? -18.278 4.688 18.258 1.00 94.38 166 GLN A O 1
ATOM 1373 N N . MET A 1 167 ? -16.677 5.877 17.241 1.00 94.12 167 MET A N 1
ATOM 1374 C CA . MET A 1 167 ? -17.075 5.463 15.894 1.00 94.12 167 MET A CA 1
ATOM 1375 C C . MET A 1 167 ? -16.967 3.945 15.703 1.00 94.12 167 MET A C 1
ATOM 1377 O O . MET A 1 167 ? -17.896 3.331 15.182 1.00 94.12 167 MET A O 1
ATOM 1381 N N . LEU A 1 168 ? -15.874 3.320 16.148 1.00 95.00 168 LEU A N 1
ATOM 1382 C CA . LEU A 1 168 ? -15.706 1.864 16.078 1.00 95.00 168 LEU A CA 1
ATOM 1383 C C . LE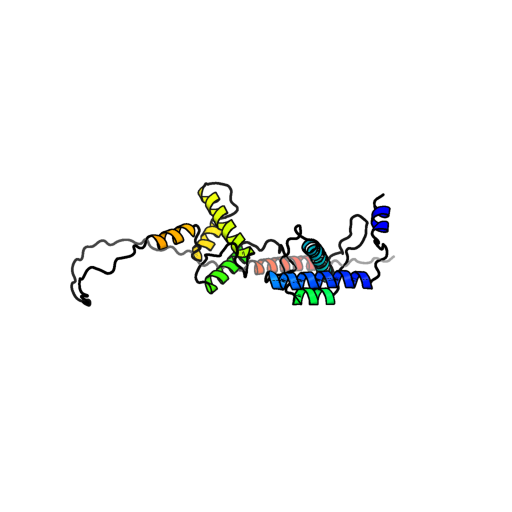U A 1 168 ? -16.724 1.136 16.969 1.00 95.00 168 LEU A C 1
ATOM 1385 O O . LEU A 1 168 ? -17.323 0.147 16.551 1.00 95.00 168 LEU A O 1
ATOM 1389 N N . GLU A 1 169 ? -16.986 1.641 18.167 1.00 93.69 169 GLU A N 1
ATOM 1390 C CA . GLU A 1 169 ? -17.978 1.055 19.073 1.00 93.69 169 GLU A CA 1
ATOM 1391 C C . GLU A 1 169 ? -19.402 1.145 18.512 1.00 93.69 169 GLU A C 1
ATOM 1393 O O . GLU A 1 169 ? -20.150 0.172 18.610 1.00 93.69 169 GLU A O 1
ATOM 1398 N N . SER A 1 170 ? -19.746 2.238 17.817 1.00 93.69 170 SER A N 1
ATOM 1399 C CA . SER A 1 170 ? -21.070 2.435 17.199 1.00 93.69 170 SER A CA 1
ATOM 1400 C C . SER A 1 170 ? -21.456 1.348 16.188 1.00 93.69 170 SER A C 1
ATOM 1402 O O . SER A 1 170 ? -22.634 1.051 16.003 1.00 93.69 170 SER A O 1
ATOM 1404 N N . ILE A 1 171 ? -20.466 0.700 15.567 1.00 92.69 171 ILE A N 1
ATOM 1405 C CA . ILE A 1 171 ? -20.675 -0.381 14.594 1.00 92.69 171 ILE A CA 1
ATOM 1406 C C . ILE A 1 171 ? -20.534 -1.776 15.227 1.00 92.69 171 ILE A C 1
ATOM 1408 O O . ILE A 1 171 ? -20.511 -2.784 14.518 1.00 92.69 171 ILE A O 1
ATOM 1412 N N . GLY A 1 172 ? -20.437 -1.860 16.558 1.00 89.56 172 GLY A N 1
ATOM 1413 C CA . GLY A 1 172 ? -20.253 -3.110 17.296 1.00 89.56 172 GLY A CA 1
ATOM 1414 C C . GLY A 1 172 ? -18.855 -3.708 17.121 1.00 89.56 172 GLY A C 1
ATOM 1415 O O . GLY A 1 172 ? -18.703 -4.930 17.035 1.00 89.56 172 GLY A O 1
ATOM 1416 N N . PHE A 1 173 ? -17.821 -2.870 16.995 1.00 92.94 173 PHE A N 1
ATOM 1417 C CA . PHE A 1 173 ? -16.451 -3.346 16.829 1.00 92.94 173 PHE A CA 1
ATOM 1418 C C . PHE A 1 173 ? -15.948 -4.097 18.066 1.00 92.94 173 PHE A C 1
ATOM 1420 O O . PHE A 1 173 ? -15.950 -3.588 19.184 1.00 92.94 173 PHE A O 1
ATOM 1427 N N . VAL A 1 174 ? -15.442 -5.312 17.851 1.00 91.88 174 VAL A N 1
ATOM 1428 C CA . VAL A 1 174 ? -14.900 -6.148 18.926 1.00 91.88 174 VAL A CA 1
ATOM 1429 C C . VAL A 1 174 ? -13.396 -5.909 19.068 1.00 91.88 174 VAL A C 1
ATOM 1431 O O . VAL A 1 174 ? -12.596 -6.331 18.219 1.00 91.88 174 VAL A O 1
ATOM 1434 N N . TRP A 1 175 ? -13.009 -5.279 20.181 1.00 91.62 175 TRP A N 1
ATOM 1435 C CA . TRP A 1 175 ? -11.612 -5.008 20.538 1.00 91.62 175 TRP A CA 1
ATOM 1436 C C . TRP A 1 175 ? -10.813 -6.281 20.852 1.00 91.62 175 TRP A C 1
ATOM 1438 O O . TRP A 1 175 ? -9.660 -6.399 20.436 1.00 91.62 175 TRP A O 1
ATOM 1448 N N . TYR A 1 176 ? -11.443 -7.273 21.495 1.00 88.81 176 TYR A N 1
ATOM 1449 C CA . TYR A 1 176 ? -10.800 -8.521 21.932 1.00 88.81 176 TYR A CA 1
ATOM 1450 C C . TYR A 1 176 ? -11.537 -9.777 21.423 1.00 88.81 176 TYR A C 1
ATOM 1452 O O . TYR A 1 176 ? -12.231 -10.449 22.187 1.00 88.81 176 TYR A O 1
ATOM 1460 N N . PRO A 1 177 ? -11.387 -10.160 20.139 1.00 82.81 177 PRO A N 1
ATOM 1461 C CA . PRO A 1 177 ? -12.074 -11.334 19.581 1.00 82.81 177 PRO A CA 1
ATOM 1462 C C . PRO A 1 177 ? -11.672 -12.659 20.234 1.00 82.81 177 PRO A C 1
ATOM 1464 O O . PRO A 1 177 ? -12.422 -13.631 20.187 1.00 82.81 177 PRO A O 1
ATOM 1467 N N . SER A 1 178 ? -10.490 -12.714 20.853 1.00 79.44 178 SER A N 1
ATOM 1468 C CA . SER A 1 178 ? -10.030 -13.874 21.622 1.00 79.44 178 SER A CA 1
ATOM 1469 C C . SER A 1 178 ? -10.982 -14.235 22.765 1.00 79.44 178 SER A C 1
ATOM 1471 O O . SER A 1 178 ? -11.099 -15.415 23.093 1.00 79.44 178 SER A O 1
ATOM 1473 N N . LEU A 1 179 ? -11.699 -13.255 23.327 1.00 79.00 179 LEU A N 1
ATOM 1474 C CA . LEU A 1 179 ? -12.692 -13.487 24.377 1.00 79.00 179 LEU A CA 1
ATOM 1475 C C . LEU A 1 179 ? -13.950 -14.182 23.838 1.00 79.00 179 LEU A C 1
ATOM 1477 O O . LEU A 1 179 ? -14.514 -15.031 24.521 1.00 79.00 179 LEU A O 1
ATOM 1481 N N . LEU A 1 180 ? -14.336 -13.917 22.585 1.00 75.00 180 LEU A N 1
ATOM 1482 C CA . LEU A 1 180 ? -15.461 -14.608 21.941 1.00 75.00 180 LEU A CA 1
ATOM 1483 C C . LEU A 1 180 ? -15.152 -16.087 21.678 1.00 75.00 180 LEU A C 1
ATOM 1485 O O . LEU A 1 180 ? -16.022 -16.938 21.823 1.00 75.00 180 LEU A O 1
ATOM 1489 N N . ARG A 1 181 ? -13.896 -16.409 21.342 1.00 64.19 181 ARG A N 1
ATOM 1490 C CA . ARG A 1 181 ? -13.466 -17.791 21.070 1.00 64.19 181 ARG A CA 1
ATOM 1491 C C . ARG A 1 181 ? -13.415 -18.673 22.324 1.00 64.19 181 ARG A C 1
ATOM 1493 O O . ARG A 1 181 ? -13.502 -19.889 22.198 1.00 64.19 181 ARG A O 1
ATOM 1500 N N . LYS A 1 182 ? -13.223 -18.092 23.513 1.00 59.72 182 LYS A N 1
ATOM 1501 C CA . LYS A 1 182 ? -13.272 -18.842 24.781 1.00 59.72 182 LYS A CA 1
ATOM 1502 C C . LYS A 1 182 ? -14.704 -19.219 25.153 1.00 59.72 182 LYS A C 1
ATOM 1504 O O . LYS A 1 182 ? -14.948 -20.370 25.487 1.00 59.72 182 LYS A O 1
ATOM 1509 N N . LYS A 1 183 ? -15.647 -18.289 24.978 1.00 58.53 183 LYS A N 1
ATOM 1510 C CA . LYS A 1 183 ? -17.058 -18.482 25.338 1.00 58.53 183 LYS A CA 1
ATOM 1511 C C . LYS A 1 183 ? -17.725 -19.652 24.601 1.00 58.53 183 LYS A C 1
ATOM 1513 O O . LYS A 1 183 ? -18.564 -20.323 25.177 1.00 58.53 183 LYS A O 1
ATOM 1518 N N . SER A 1 184 ? -17.318 -19.952 23.365 1.00 57.62 184 SER A N 1
ATOM 1519 C CA . SER A 1 184 ? -17.857 -21.090 22.603 1.00 57.62 184 SER A CA 1
ATOM 1520 C C . SER A 1 184 ? -17.250 -22.455 22.953 1.00 57.62 184 SER A C 1
ATOM 1522 O O . SER A 1 184 ? -17.741 -23.468 22.466 1.00 57.62 184 SER A O 1
ATOM 1524 N N . LYS A 1 185 ? -16.177 -22.508 23.754 1.00 56.75 185 LYS A N 1
ATOM 1525 C CA . LYS A 1 185 ? -15.545 -23.768 24.186 1.00 56.75 185 LYS A CA 1
ATOM 1526 C C . LYS A 1 185 ? -16.010 -24.249 25.561 1.00 56.75 185 LYS A C 1
ATOM 1528 O O . LYS A 1 185 ? -15.695 -25.376 25.924 1.00 56.75 185 LYS A O 1
ATOM 1533 N N . GLU A 1 186 ? -16.700 -23.397 26.313 1.00 53.38 186 GLU A N 1
ATOM 1534 C CA . GLU A 1 186 ? -17.119 -23.654 27.696 1.00 53.38 186 GLU A CA 1
ATOM 1535 C C . GLU A 1 186 ? -18.602 -24.059 27.819 1.00 53.38 186 GLU A C 1
ATOM 1537 O O . GLU A 1 186 ? -19.045 -24.342 28.926 1.00 53.38 186 GLU A O 1
ATOM 1542 N N . GLU A 1 187 ? -19.358 -24.156 26.715 1.00 44.06 187 GLU A N 1
ATOM 1543 C CA . GLU A 1 187 ? -20.669 -24.828 26.718 1.00 44.06 187 GLU A CA 1
ATOM 1544 C C . GLU A 1 187 ? -20.446 -26.330 26.987 1.00 44.06 187 GLU A C 1
ATOM 1546 O O . GLU A 1 187 ? -19.788 -27.004 26.182 1.00 44.06 187 GLU A O 1
ATOM 1551 N N . PRO A 1 188 ? -20.919 -26.873 28.123 1.00 48.88 188 PRO A N 1
ATOM 1552 C CA . PRO A 1 188 ? -20.679 -28.259 28.469 1.00 48.88 188 PRO A CA 1
ATOM 1553 C C . PRO A 1 188 ? -21.452 -29.165 27.513 1.00 48.88 188 PRO A C 1
ATOM 1555 O O . PRO A 1 188 ? -22.631 -28.951 27.234 1.00 48.88 188 PRO A O 1
ATOM 1558 N N . ILE A 1 189 ? -20.784 -30.218 27.042 1.00 51.44 189 ILE A N 1
ATOM 1559 C CA . ILE A 1 189 ? -21.425 -31.386 26.439 1.00 51.44 189 ILE A CA 1
ATOM 1560 C C . ILE A 1 189 ? -22.365 -31.957 27.510 1.00 51.44 189 ILE A C 1
ATOM 1562 O O . ILE A 1 189 ? -21.941 -32.695 28.398 1.00 51.44 189 ILE A O 1
ATOM 1566 N N . GLY A 1 190 ? -23.631 -31.547 27.471 1.00 43.34 190 GLY A N 1
ATOM 1567 C CA . GLY A 1 190 ? -24.696 -32.162 28.243 1.00 43.34 190 GLY A CA 1
ATOM 1568 C C . GLY A 1 190 ? -24.878 -33.586 27.740 1.00 43.34 190 GLY A C 1
ATOM 1569 O O . GLY A 1 190 ? -25.308 -33.797 26.607 1.00 43.34 190 GLY A O 1
ATOM 1570 N N . ASN A 1 191 ? -24.504 -34.559 28.567 1.00 43.50 191 ASN A N 1
ATOM 1571 C CA . ASN A 1 191 ? -24.822 -35.963 28.337 1.00 43.50 191 ASN A CA 1
ATOM 1572 C C . ASN A 1 191 ? -26.347 -36.116 28.169 1.00 43.50 191 ASN A C 1
ATOM 1574 O O . ASN A 1 191 ? -27.088 -35.641 29.033 1.00 43.50 191 ASN A O 1
ATOM 1578 N N . PRO A 1 192 ? -26.838 -36.788 27.113 1.00 48.56 192 PRO A N 1
ATOM 1579 C CA . PRO A 1 192 ? -28.256 -37.046 26.934 1.00 48.56 192 PRO A CA 1
ATOM 1580 C C . PRO A 1 192 ? -28.625 -38.314 27.704 1.00 48.56 192 PRO A C 1
ATOM 1582 O O . PRO A 1 192 ? -28.906 -39.340 27.101 1.00 48.56 192 PRO A O 1
ATOM 1585 N N . ASP A 1 193 ? -28.568 -38.277 29.034 1.00 45.12 193 ASP A N 1
ATOM 1586 C CA . ASP A 1 193 ? -29.194 -39.339 29.822 1.00 45.12 193 ASP A CA 1
ATOM 1587 C C . ASP A 1 193 ? -29.571 -38.847 31.217 1.00 45.12 193 ASP A C 1
ATOM 1589 O O . ASP A 1 193 ? -28.815 -38.954 32.181 1.00 45.12 193 ASP A O 1
ATOM 1593 N N . SER A 1 194 ? -30.740 -38.220 31.303 1.00 36.97 194 SER A N 1
ATOM 1594 C CA . SER A 1 194 ? -31.532 -38.106 32.527 1.00 36.97 194 SER A CA 1
ATOM 1595 C C . SER A 1 194 ? -32.950 -37.718 32.133 1.00 36.97 194 SER A C 1
ATOM 1597 O O . SER A 1 194 ? -33.280 -36.562 31.888 1.00 36.97 194 SER A O 1
ATOM 1599 N N . ASN A 1 195 ? -33.764 -38.757 32.031 1.00 47.81 195 ASN A N 1
ATOM 1600 C CA . ASN A 1 195 ? -35.217 -38.758 32.016 1.00 47.81 195 ASN A CA 1
ATOM 1601 C C . ASN A 1 195 ? -35.803 -37.696 32.975 1.00 47.81 195 ASN A C 1
ATOM 1603 O O . ASN A 1 195 ? -35.777 -37.923 34.180 1.00 47.81 195 ASN A O 1
ATOM 1607 N N . GLN A 1 196 ? -36.363 -36.592 32.462 1.00 37.78 196 GLN A N 1
ATOM 1608 C CA . GLN A 1 196 ? -37.534 -35.905 33.037 1.00 37.78 196 GLN A CA 1
ATOM 1609 C C . GLN A 1 196 ? -38.339 -35.201 31.923 1.00 37.78 196 GLN A C 1
ATOM 1611 O O . GLN A 1 196 ? -37.745 -34.595 31.030 1.00 37.78 196 GLN A O 1
ATOM 1616 N N . PRO A 1 197 ? -39.680 -35.334 31.914 1.00 37.78 197 PRO A N 1
ATOM 1617 C CA . PRO A 1 197 ? -40.502 -35.026 30.749 1.00 37.78 197 PRO A CA 1
ATOM 1618 C C . PRO A 1 197 ? -40.812 -33.532 30.598 1.00 37.78 197 PRO A C 1
ATOM 1620 O O . PRO A 1 197 ? -40.946 -32.798 31.575 1.00 37.78 197 PRO A O 1
ATOM 1623 N N . LEU A 1 198 ? -40.996 -33.118 29.338 1.00 36.50 198 LEU A N 1
ATOM 1624 C CA . LEU A 1 198 ? -41.574 -31.834 28.947 1.00 36.50 198 LEU A CA 1
ATOM 1625 C C . LEU A 1 198 ? -42.906 -31.588 29.673 1.00 36.50 198 LEU A C 1
ATOM 1627 O O . LEU A 1 198 ? -43.886 -32.288 29.421 1.00 36.50 198 LEU A O 1
ATOM 1631 N N . THR A 1 199 ? -42.987 -30.501 30.434 1.00 35.75 199 THR A N 1
ATOM 1632 C CA . THR A 1 199 ? -44.251 -29.793 30.664 1.00 35.75 199 THR A CA 1
ATOM 1633 C C . THR A 1 199 ? -44.145 -28.392 30.086 1.00 35.75 199 THR A C 1
ATOM 1635 O O . THR A 1 199 ? -43.653 -27.458 30.711 1.00 35.75 199 THR A O 1
ATOM 1638 N N . MET A 1 200 ? -44.623 -28.283 28.848 1.00 35.66 200 MET A N 1
ATOM 1639 C CA . MET A 1 200 ? -45.230 -27.072 28.313 1.00 35.66 200 MET A CA 1
ATOM 1640 C C . MET A 1 200 ? -46.390 -26.670 29.223 1.00 35.66 200 MET A C 1
ATOM 1642 O O . MET A 1 200 ? -47.347 -27.433 29.323 1.00 35.66 200 MET A O 1
ATOM 1646 N N . LEU A 1 201 ? -46.350 -25.483 29.820 1.00 32.84 201 LEU A N 1
ATOM 1647 C CA . LEU A 1 201 ? -47.557 -24.786 30.259 1.00 32.84 201 LEU A CA 1
ATOM 1648 C C . LEU A 1 201 ? -47.401 -23.292 29.971 1.00 32.84 201 LEU A C 1
ATOM 1650 O O . LEU A 1 201 ? -46.396 -22.661 30.288 1.00 32.84 201 LEU A O 1
ATOM 1654 N N . SER A 1 202 ? -48.404 -22.806 29.248 1.00 31.83 202 SER A N 1
ATOM 1655 C CA . SER A 1 202 ? -48.597 -21.449 28.754 1.00 31.83 202 SER A CA 1
ATOM 1656 C C . SER A 1 202 ? -49.023 -20.480 29.876 1.00 31.83 202 SER A C 1
ATOM 1658 O O . SER A 1 202 ? -49.299 -20.923 30.990 1.00 31.83 202 SER A O 1
ATOM 1660 N N . PRO A 1 203 ? -49.074 -19.167 29.584 1.00 48.25 203 PRO A N 1
ATOM 1661 C CA . PRO A 1 203 ? -49.139 -18.088 30.563 1.00 48.25 203 PRO A CA 1
ATOM 1662 C C . PRO A 1 203 ? -50.579 -17.709 30.933 1.00 48.25 203 PRO A C 1
ATOM 1664 O O . PRO A 1 203 ? -51.375 -17.468 30.029 1.00 48.25 203 PRO A O 1
ATOM 1667 N N . GLN A 1 204 ? -50.881 -17.575 32.229 1.00 32.88 204 GLN A N 1
ATOM 1668 C CA . GLN A 1 204 ? -51.932 -16.706 32.791 1.00 32.88 204 GLN A CA 1
ATOM 1669 C C . GLN A 1 204 ? -51.900 -16.741 34.330 1.00 32.88 204 GLN A C 1
ATOM 1671 O O . GLN A 1 204 ? -51.625 -17.788 34.905 1.00 32.88 204 GLN A O 1
ATOM 1676 N N . ASP A 1 205 ? -52.202 -15.581 34.926 1.00 32.69 205 ASP A N 1
ATOM 1677 C CA . ASP A 1 205 ? -52.386 -15.285 36.359 1.00 32.69 205 ASP A CA 1
ATOM 1678 C C . ASP A 1 205 ? -51.080 -15.287 37.196 1.00 32.69 205 ASP A C 1
ATOM 1680 O O . ASP A 1 205 ? -50.263 -16.189 37.117 1.00 32.69 205 ASP A O 1
ATOM 1684 N N . GLU A 1 206 ? -50.702 -14.255 37.955 1.00 37.56 206 GLU A N 1
ATOM 1685 C CA . GLU A 1 206 ? -51.524 -13.419 38.824 1.00 37.56 206 GLU A CA 1
ATOM 1686 C C . GLU A 1 206 ? -50.881 -12.036 39.063 1.00 37.56 206 GLU A C 1
ATOM 1688 O O . GLU A 1 206 ? -49.681 -11.883 39.306 1.00 37.56 206 GLU A O 1
ATOM 1693 N N . LEU A 1 207 ? -51.737 -11.018 39.018 1.00 32.38 207 LEU A N 1
ATOM 1694 C CA . LEU A 1 207 ? -51.534 -9.685 39.568 1.00 32.38 207 LEU A CA 1
ATOM 1695 C C . LEU A 1 207 ? -51.378 -9.745 41.096 1.00 32.38 207 LEU A C 1
ATOM 1697 O O . LEU A 1 207 ? -52.231 -10.329 41.747 1.00 32.38 207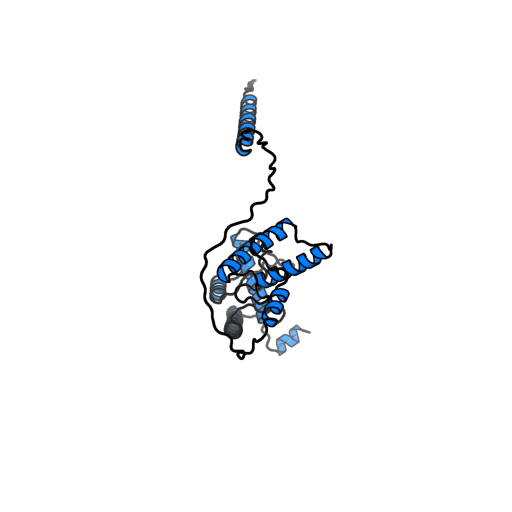 LEU A O 1
ATOM 1701 N N . GLN A 1 208 ? -50.395 -9.022 41.645 1.00 33.09 208 GLN A N 1
ATOM 1702 C CA . GLN A 1 208 ? -50.508 -8.074 42.778 1.00 33.09 208 GLN A CA 1
ATOM 1703 C C . GLN A 1 208 ? -49.181 -7.954 43.545 1.00 33.09 208 GLN A C 1
ATOM 1705 O O . GLN A 1 208 ? -48.863 -8.768 44.399 1.00 33.09 208 GLN A O 1
ATOM 1710 N N . SER A 1 209 ? -48.473 -6.842 43.343 1.00 34.97 209 SER A N 1
ATOM 1711 C CA . SER A 1 209 ? -48.071 -5.988 44.470 1.00 34.97 209 SER A CA 1
ATOM 1712 C C . SER A 1 209 ? -47.635 -4.623 43.941 1.00 34.97 209 SER A C 1
ATOM 1714 O O . SER A 1 209 ? -46.558 -4.460 43.370 1.00 34.97 209 SER A O 1
ATOM 1716 N N . GLN A 1 210 ? -48.503 -3.632 44.123 1.00 37.44 210 GLN A N 1
ATOM 1717 C CA . GLN A 1 210 ? -48.147 -2.223 44.027 1.00 37.44 210 GLN A CA 1
ATOM 1718 C C . GLN A 1 210 ? -47.260 -1.858 45.221 1.00 37.44 210 GLN A C 1
ATOM 1720 O O . GLN A 1 210 ? -47.615 -2.175 46.353 1.00 37.44 210 GLN A O 1
ATOM 1725 N N . SER A 1 211 ? -46.162 -1.140 44.991 1.00 35.56 211 SER A N 1
ATOM 1726 C CA . SER A 1 211 ? -45.587 -0.201 45.965 1.00 35.56 211 SER A CA 1
ATOM 1727 C C . SER A 1 211 ? -44.671 0.796 45.256 1.00 35.56 211 SER A C 1
ATOM 1729 O O . SER A 1 211 ? -43.545 0.498 44.882 1.00 35.56 211 SER A O 1
ATOM 1731 N N . GLN A 1 212 ? -45.265 1.963 45.016 1.00 36.03 212 GLN A N 1
ATOM 1732 C CA . GLN A 1 212 ? -44.705 3.316 45.023 1.00 36.03 212 GLN A CA 1
ATOM 1733 C C . GLN A 1 212 ? -43.173 3.465 45.061 1.00 36.03 212 GLN A C 1
ATOM 1735 O O . GLN A 1 212 ? -42.534 3.149 46.060 1.00 36.03 212 GLN A O 1
ATOM 1740 N N . SER A 1 213 ? -42.623 4.147 44.053 1.00 35.81 213 SER A N 1
ATOM 1741 C CA . SER A 1 213 ? -41.803 5.350 44.273 1.00 35.81 213 SER A CA 1
ATOM 1742 C C . SER A 1 213 ? -41.677 6.134 42.969 1.00 35.81 213 SER A C 1
ATOM 1744 O O . SER A 1 213 ? -41.215 5.637 41.947 1.00 35.81 213 SER A O 1
ATOM 1746 N N . GLN A 1 214 ? -42.168 7.363 43.024 1.00 35.53 214 GLN A N 1
ATOM 1747 C CA . GLN A 1 214 ? -42.273 8.332 41.945 1.00 35.53 214 GLN A CA 1
ATOM 1748 C C . GLN A 1 214 ? -41.307 9.486 42.250 1.00 35.53 214 GLN A C 1
ATOM 1750 O O . GLN A 1 214 ? -41.087 9.786 43.422 1.00 35.53 214 GLN A O 1
ATOM 1755 N N . LEU A 1 215 ? -40.882 10.171 41.179 1.00 33.72 215 LEU A N 1
ATOM 1756 C CA . LEU A 1 215 ? -40.320 11.537 41.090 1.00 33.72 215 LEU A CA 1
ATOM 1757 C C . LEU A 1 215 ? -38.783 11.701 41.135 1.00 33.72 215 LEU A C 1
ATOM 1759 O O . LEU A 1 215 ? -38.111 10.959 41.845 1.00 33.72 215 LEU A O 1
ATOM 1763 N N . PRO A 1 216 ? -38.223 12.765 40.504 1.00 45.81 216 PRO A N 1
ATOM 1764 C CA . PRO A 1 216 ? -38.759 13.608 39.418 1.00 45.81 216 PRO A CA 1
ATOM 1765 C C . PRO A 1 216 ? -37.767 13.897 38.264 1.00 45.81 216 PRO A C 1
ATOM 1767 O O . PRO A 1 216 ? -36.550 13.898 38.417 1.00 45.81 216 PRO A O 1
ATOM 1770 N N . GLN A 1 217 ? -38.337 14.238 37.105 1.00 42.94 217 GLN A N 1
ATOM 1771 C CA . GLN A 1 217 ? -37.686 14.983 36.017 1.00 42.94 217 GLN A CA 1
ATOM 1772 C C . GLN A 1 217 ? -37.485 16.457 36.425 1.00 42.94 217 GLN A C 1
ATOM 1774 O O . GLN A 1 217 ? -38.388 17.011 37.058 1.00 42.94 217 GLN A O 1
ATOM 1779 N N . PRO A 1 218 ? -36.422 17.151 35.980 1.00 50.38 218 PRO A N 1
ATOM 1780 C CA . PRO A 1 218 ? -36.421 18.606 35.901 1.00 50.38 218 PRO A CA 1
ATOM 1781 C C . PRO A 1 218 ? -36.726 19.109 34.482 1.00 50.38 218 PRO A C 1
ATOM 1783 O O . PRO A 1 218 ? -36.223 18.605 33.479 1.00 50.38 218 PRO A O 1
ATOM 1786 N N . LEU A 1 219 ? -37.572 20.137 34.456 1.00 31.52 219 LEU A N 1
ATOM 1787 C CA . LEU A 1 219 ? -38.065 20.899 33.316 1.00 31.52 219 LEU A CA 1
ATOM 1788 C C . LEU A 1 219 ? -36.975 21.665 32.535 1.00 31.52 219 LEU A C 1
ATOM 1790 O O . LEU A 1 219 ? -36.058 22.232 33.116 1.00 31.52 219 LEU A O 1
ATOM 1794 N N . LEU A 1 220 ? -37.214 21.749 31.219 1.00 34.91 220 LEU A N 1
ATOM 1795 C CA . LEU A 1 220 ? -37.085 22.902 30.308 1.00 34.91 220 LEU A CA 1
ATOM 1796 C C . LEU A 1 220 ? -35.974 23.945 30.545 1.00 34.91 220 LEU A C 1
ATOM 1798 O O . LEU A 1 220 ? -36.042 24.771 31.451 1.00 34.91 220 LEU A O 1
ATOM 1802 N N . SER A 1 221 ? -35.107 24.082 29.536 1.00 36.00 221 SER A N 1
ATOM 1803 C CA . SER A 1 221 ? -34.777 25.393 28.954 1.00 36.00 221 SER A CA 1
ATOM 1804 C C . SER A 1 221 ? -34.286 25.235 27.514 1.00 36.00 221 SER A C 1
ATOM 1806 O O . SER A 1 221 ? -33.170 24.794 27.261 1.00 36.00 221 SER A O 1
ATOM 1808 N N . MET A 1 222 ? -35.153 25.593 26.567 1.00 39.59 222 MET A N 1
ATOM 1809 C CA . MET A 1 222 ? -34.777 25.935 25.196 1.00 39.59 222 MET A CA 1
ATOM 1810 C C . MET A 1 222 ? -34.317 27.396 25.171 1.00 39.59 222 MET A C 1
ATOM 1812 O O . MET A 1 222 ? -35.081 28.252 25.620 1.00 39.59 222 MET A O 1
ATOM 1816 N N . PRO A 1 223 ? -33.156 27.727 24.588 1.00 46.44 223 PRO A N 1
ATOM 1817 C CA . PRO A 1 223 ? -32.897 29.070 24.110 1.00 46.44 223 PRO A CA 1
ATOM 1818 C C . PRO A 1 223 ? -33.090 29.155 22.592 1.00 46.44 223 PRO A C 1
ATOM 1820 O O . PRO A 1 223 ? -32.385 28.522 21.814 1.00 46.44 223 PRO A O 1
ATOM 1823 N N . SER A 1 224 ? -34.066 29.988 22.235 1.00 38.25 224 SER A N 1
ATOM 1824 C CA . SER A 1 224 ? -33.977 31.071 21.252 1.00 38.25 224 SER A CA 1
ATOM 1825 C C . SER A 1 224 ? -33.450 30.751 19.851 1.00 38.25 224 SER A C 1
ATOM 1827 O O . SER A 1 224 ? -32.256 30.568 19.619 1.00 38.25 224 SER A O 1
ATOM 1829 N N . GLN A 1 225 ? -34.362 30.835 18.883 1.00 42.06 225 GLN A N 1
ATOM 1830 C CA . GLN A 1 225 ? -34.018 31.053 17.488 1.00 42.06 225 GLN A CA 1
ATOM 1831 C C . GLN A 1 225 ? -33.381 32.439 17.331 1.00 42.06 225 GLN A C 1
ATOM 1833 O O . GLN A 1 225 ? -34.048 33.461 17.464 1.00 42.06 225 GLN A O 1
ATOM 1838 N N . GLN A 1 226 ? -32.089 32.467 17.020 1.00 40.88 226 GLN A N 1
ATOM 1839 C CA . GLN A 1 226 ? -31.516 33.526 16.201 1.00 40.88 226 GLN A CA 1
ATOM 1840 C C . GLN A 1 226 ? -30.979 32.872 14.935 1.00 40.88 226 GLN A C 1
ATOM 1842 O O . GLN A 1 226 ? -30.037 32.078 14.970 1.00 40.88 226 GLN A O 1
ATOM 1847 N N . GLU A 1 227 ? -31.644 33.184 13.824 1.00 44.84 227 GLU A N 1
ATOM 1848 C CA . GLU A 1 227 ? -31.210 32.888 12.466 1.00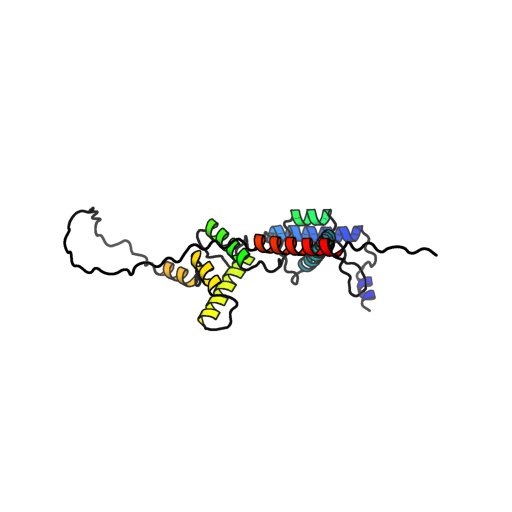 44.84 227 GLU A CA 1
ATOM 1849 C C . GLU A 1 227 ? -29.755 33.324 12.284 1.00 44.84 227 GLU A C 1
ATOM 1851 O O . GLU A 1 227 ? -29.434 34.505 12.166 1.00 44.84 227 GLU A O 1
ATOM 1856 N N . SER A 1 228 ? -28.855 32.347 12.263 1.00 48.03 228 SER A N 1
ATOM 1857 C CA . SER A 1 228 ? -27.498 32.547 11.778 1.00 48.03 228 SER A CA 1
ATOM 1858 C C . SER A 1 228 ? -27.555 32.446 10.258 1.00 48.03 228 SER A C 1
ATOM 1860 O O . SER A 1 228 ? -27.676 31.350 9.710 1.00 48.03 228 SER A O 1
ATOM 1862 N N . GLN A 1 229 ? -27.526 33.590 9.570 1.00 56.22 229 GLN A N 1
ATOM 1863 C CA . GLN A 1 229 ? -27.342 33.606 8.121 1.00 56.22 229 GLN A CA 1
ATOM 1864 C C . GLN A 1 229 ? -26.020 32.903 7.757 1.00 56.22 229 GLN A C 1
ATOM 1866 O O . GLN A 1 229 ? -25.015 33.097 8.447 1.00 56.22 229 GLN A O 1
ATOM 1871 N N . PRO A 1 230 ? -25.986 32.078 6.696 1.00 59.69 230 PRO A N 1
ATOM 1872 C CA . PRO A 1 230 ? -24.783 31.353 6.316 1.00 59.69 230 PRO A CA 1
ATOM 1873 C C . PRO A 1 230 ? -23.674 32.322 5.881 1.00 59.69 230 PRO A C 1
ATOM 1875 O O . PRO A 1 230 ? -23.899 33.234 5.085 1.00 59.69 230 PRO A O 1
ATOM 1878 N N . LEU A 1 231 ? -22.457 32.072 6.375 1.00 52.44 231 LEU A N 1
ATOM 1879 C CA . LEU A 1 231 ? -21.236 32.876 6.198 1.00 52.44 231 LEU A CA 1
ATOM 1880 C C . LEU A 1 231 ? -20.931 33.256 4.730 1.00 52.44 231 LEU A C 1
ATOM 1882 O O . LEU A 1 231 ? -20.300 34.277 4.468 1.00 52.44 231 LEU A O 1
ATOM 1886 N N . ALA A 1 232 ? -21.428 32.471 3.769 1.00 55.53 232 ALA A N 1
ATOM 1887 C CA . ALA A 1 232 ? -21.294 32.737 2.338 1.00 55.53 232 ALA A CA 1
ATOM 1888 C C . ALA A 1 232 ? -21.979 34.047 1.895 1.00 55.53 232 ALA A C 1
ATOM 1890 O O . ALA A 1 232 ? -21.455 34.747 1.035 1.00 55.53 232 ALA A O 1
ATOM 1891 N N . MET A 1 233 ? -23.099 34.434 2.518 1.00 55.97 233 MET A N 1
ATOM 1892 C CA . MET A 1 233 ? -23.827 35.657 2.150 1.00 55.97 233 MET A CA 1
ATOM 1893 C C . MET A 1 233 ? -23.172 36.933 2.703 1.00 55.97 233 MET A C 1
ATOM 1895 O O . MET A 1 233 ? -23.239 37.989 2.077 1.00 55.97 233 MET A O 1
ATOM 1899 N N . GLN A 1 234 ? -22.490 36.839 3.850 1.00 57.59 234 GLN A N 1
ATOM 1900 C CA . GLN A 1 234 ? -21.753 37.967 4.435 1.00 57.59 234 GLN A CA 1
ATOM 1901 C C . GLN A 1 234 ? -20.471 38.275 3.653 1.00 57.59 234 GLN A C 1
ATOM 1903 O O . GLN A 1 234 ? -20.079 39.436 3.526 1.00 57.59 234 GLN A O 1
ATOM 1908 N N . GLN A 1 235 ? -19.838 37.246 3.084 1.00 62.88 235 GLN A N 1
ATOM 1909 C CA . GLN A 1 235 ? -18.621 37.413 2.295 1.00 62.88 235 GLN A CA 1
ATOM 1910 C C . GLN A 1 235 ? -18.900 38.076 0.938 1.00 62.88 235 GLN A C 1
ATOM 1912 O O . GLN A 1 235 ? -18.072 38.846 0.451 1.00 62.88 235 GLN A O 1
ATOM 1917 N N . GLU A 1 236 ? -20.087 37.852 0.370 1.00 65.44 236 GLU A N 1
ATOM 1918 C CA . GLU A 1 236 ? -20.508 38.475 -0.887 1.00 65.44 236 GLU A CA 1
ATOM 1919 C C . GLU A 1 236 ? -20.930 39.942 -0.702 1.00 65.44 236 GLU A C 1
ATOM 1921 O O . GLU A 1 236 ? -20.580 40.792 -1.520 1.00 65.44 236 GLU A O 1
ATOM 1926 N N . GLN A 1 237 ? -21.575 40.286 0.421 1.00 63.44 237 GLN A N 1
ATOM 1927 C CA . GLN A 1 237 ? -21.877 41.685 0.753 1.00 63.44 237 GLN A CA 1
ATOM 1928 C C . GLN A 1 237 ? -20.608 42.521 0.982 1.00 63.44 237 GLN A C 1
ATOM 1930 O O . GLN A 1 237 ? -20.538 43.664 0.530 1.00 63.44 237 GLN A O 1
ATOM 1935 N N . HIS A 1 238 ? -19.576 41.953 1.619 1.00 62.59 238 HIS A N 1
ATOM 1936 C CA . HIS A 1 238 ? -18.302 42.655 1.807 1.00 62.59 238 HIS A CA 1
ATOM 1937 C C . HIS A 1 238 ? -17.565 42.895 0.475 1.00 62.59 238 HIS A C 1
ATOM 1939 O O . HIS A 1 238 ? -16.989 43.963 0.271 1.00 62.59 238 HIS A O 1
ATOM 1945 N N . GLN A 1 239 ? -17.636 41.946 -0.467 1.00 66.56 239 GLN A N 1
ATOM 1946 C CA . GLN A 1 239 ? -17.046 42.106 -1.803 1.00 66.56 239 GLN A CA 1
ATOM 1947 C C . GLN A 1 239 ? -17.796 43.136 -2.659 1.00 66.56 239 GLN A C 1
ATOM 1949 O O . GLN A 1 239 ? -17.159 43.933 -3.349 1.00 66.56 239 GLN A O 1
ATOM 1954 N N . GLN A 1 240 ? -19.130 43.180 -2.581 1.00 66.12 240 GLN A N 1
ATOM 1955 C CA . GLN A 1 240 ? -19.928 44.180 -3.302 1.00 66.12 240 GLN A CA 1
ATOM 1956 C C . GLN A 1 240 ? -19.682 45.608 -2.793 1.00 66.12 240 GLN A C 1
ATOM 1958 O O . GLN A 1 240 ? -19.668 46.547 -3.591 1.00 66.12 240 GLN A O 1
ATOM 1963 N N . GLN A 1 241 ? -19.437 45.782 -1.490 1.00 62.50 241 GLN A N 1
ATOM 1964 C CA . GLN A 1 241 ? -19.096 47.091 -0.929 1.00 62.50 241 GLN A CA 1
ATOM 1965 C C . GLN A 1 241 ? -17.712 47.564 -1.406 1.00 62.50 241 GLN A C 1
ATOM 1967 O O . GLN A 1 241 ? -17.572 48.697 -1.857 1.00 62.50 241 GLN A O 1
ATOM 1972 N N . HIS A 1 242 ? -16.718 46.669 -1.419 1.00 64.69 242 HIS A N 1
ATOM 1973 C CA . HIS A 1 242 ? -15.365 46.994 -1.880 1.00 64.69 242 HIS A CA 1
ATOM 1974 C C . HIS A 1 242 ? -15.305 47.325 -3.387 1.00 64.69 242 HIS A C 1
ATOM 1976 O O . HIS A 1 242 ? -14.428 48.074 -3.815 1.00 64.69 242 HIS A O 1
ATOM 1982 N N . HIS A 1 243 ? -16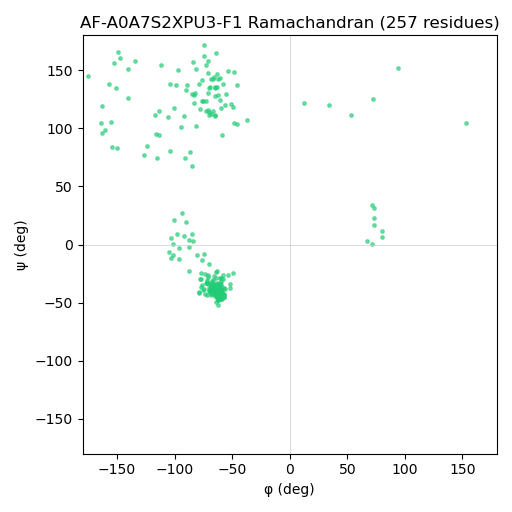.221 46.799 -4.212 1.00 56.78 243 HIS A N 1
ATOM 1983 C CA . HIS A 1 243 ? -16.290 47.150 -5.639 1.00 56.78 243 HIS A CA 1
ATOM 1984 C C . HIS A 1 243 ? -16.882 48.551 -5.869 1.00 56.78 243 HIS A C 1
ATOM 1986 O O . HIS A 1 243 ? -16.368 49.304 -6.695 1.00 56.78 243 HIS A O 1
ATOM 1992 N N . ARG A 1 244 ? -17.899 48.946 -5.086 1.00 58.84 244 ARG A N 1
ATOM 1993 C CA . ARG A 1 244 ? -18.497 50.294 -5.159 1.00 58.84 244 ARG A CA 1
ATOM 1994 C C . ARG A 1 244 ? -17.519 51.407 -4.786 1.00 58.84 244 ARG A C 1
ATOM 1996 O O . ARG A 1 244 ? -17.550 52.470 -5.401 1.00 58.84 244 ARG A O 1
ATOM 2003 N N . ASP A 1 245 ? -16.636 51.160 -3.822 1.00 53.84 245 ASP A N 1
ATOM 2004 C CA . ASP A 1 245 ? -15.654 52.160 -3.387 1.00 53.84 245 ASP A CA 1
ATOM 2005 C C . ASP A 1 245 ? -14.514 52.351 -4.408 1.00 53.84 245 ASP A C 1
ATOM 2007 O O . ASP A 1 245 ? -13.936 53.435 -4.500 1.00 53.84 245 ASP A O 1
ATOM 2011 N N . ILE A 1 246 ? -14.226 51.336 -5.234 1.00 58.31 246 ILE A N 1
ATOM 2012 C CA . ILE A 1 246 ? -13.248 51.440 -6.329 1.00 58.31 246 ILE A CA 1
ATOM 2013 C C . ILE A 1 246 ? -13.828 52.238 -7.507 1.00 58.31 246 ILE A C 1
ATOM 2015 O O . ILE A 1 246 ? -13.122 53.061 -8.090 1.00 58.31 246 ILE A O 1
ATOM 2019 N N . GLU A 1 247 ? -15.110 52.066 -7.840 1.00 55.56 247 GLU A N 1
ATOM 2020 C CA . GLU A 1 247 ? -15.728 52.798 -8.956 1.00 55.56 247 GLU A CA 1
ATOM 2021 C C . GLU A 1 247 ? -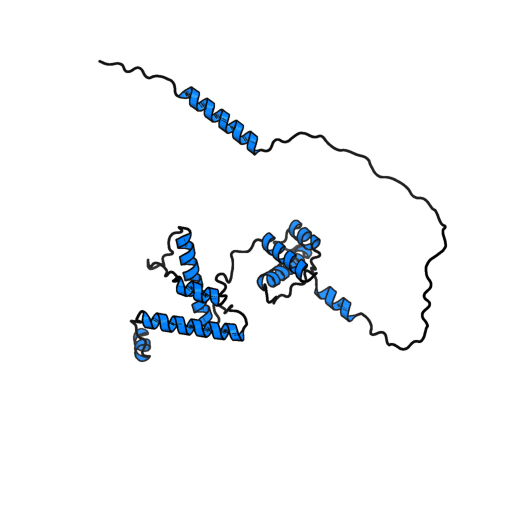15.840 54.311 -8.694 1.00 55.56 247 GLU A C 1
ATOM 2023 O O . GLU A 1 247 ? -15.684 55.100 -9.626 1.00 55.56 247 GLU A O 1
ATOM 2028 N N . MET A 1 248 ? -15.988 54.750 -7.437 1.00 55.47 248 MET A N 1
ATOM 2029 C CA . MET A 1 248 ? -16.063 56.183 -7.103 1.00 55.47 248 MET A CA 1
ATOM 2030 C C . MET A 1 248 ? -14.714 56.926 -7.139 1.00 55.47 248 MET A C 1
ATOM 2032 O O . MET A 1 248 ? -14.709 58.156 -7.161 1.00 55.47 248 MET A O 1
ATOM 2036 N N . THR A 1 249 ? -13.570 56.228 -7.186 1.00 54.53 249 THR A N 1
ATOM 2037 C CA . THR A 1 249 ? -12.235 56.867 -7.138 1.00 54.53 249 THR A CA 1
ATOM 2038 C C . THR A 1 249 ? -11.595 57.099 -8.517 1.00 54.53 249 THR A C 1
ATOM 2040 O O . THR A 1 249 ? -10.524 57.692 -8.621 1.00 54.53 249 THR A O 1
ATOM 2043 N N . THR A 1 250 ? -12.237 56.662 -9.608 1.00 55.28 250 THR A N 1
ATOM 2044 C CA . THR A 1 250 ? -11.616 56.650 -10.953 1.00 55.28 250 THR A CA 1
ATOM 2045 C C . THR A 1 250 ? -12.064 57.771 -11.892 1.00 55.28 250 THR A C 1
ATOM 2047 O O . THR A 1 250 ? -11.665 57.785 -13.053 1.00 55.28 250 THR A O 1
ATOM 2050 N N . HIS A 1 251 ? -12.871 58.733 -11.441 1.00 52.03 251 HIS A N 1
ATOM 2051 C CA . HIS A 1 251 ? -13.302 59.861 -12.278 1.00 52.03 251 HIS A CA 1
ATOM 2052 C C . HIS A 1 251 ? -12.759 61.195 -11.753 1.00 52.03 251 HIS A C 1
ATOM 2054 O O . HIS A 1 251 ? -13.492 62.026 -11.224 1.00 52.03 251 HIS A O 1
ATOM 2060 N N . GLN A 1 252 ? -11.459 61.427 -11.958 1.00 49.50 252 GLN A N 1
ATOM 2061 C CA . GLN A 1 252 ? -10.940 62.784 -12.148 1.00 49.50 252 GLN A CA 1
ATOM 2062 C C . GLN A 1 252 ? -10.418 62.928 -13.586 1.00 49.50 252 GLN A C 1
ATOM 2064 O O . GLN A 1 252 ? -9.451 62.254 -13.944 1.00 49.50 252 GLN A O 1
ATOM 2069 N N . PRO A 1 253 ? -11.027 63.780 -14.431 1.00 48.97 253 PRO A N 1
ATOM 2070 C CA . PRO A 1 253 ? -10.535 64.024 -15.778 1.00 48.97 253 PRO A CA 1
ATOM 2071 C C . PRO A 1 253 ? -9.332 64.974 -15.726 1.00 48.97 253 PRO A C 1
ATOM 2073 O O . PRO A 1 253 ? -9.442 66.126 -15.308 1.00 48.97 253 PRO A O 1
ATOM 2076 N N . THR A 1 254 ? -8.170 64.486 -16.155 1.00 49.56 254 THR A N 1
ATOM 2077 C CA . THR A 1 254 ? -6.955 65.289 -16.329 1.00 49.56 254 THR A CA 1
ATOM 2078 C C . THR A 1 254 ? -7.146 66.210 -17.534 1.00 49.56 254 THR A C 1
ATOM 2080 O O . THR A 1 254 ? -7.316 65.739 -18.657 1.00 49.56 254 THR A O 1
ATOM 2083 N N . GLN A 1 255 ? -7.154 67.526 -17.308 1.00 46.56 255 GLN A N 1
ATOM 2084 C CA . GLN A 1 255 ? -7.145 68.503 -18.393 1.00 46.56 255 GLN A CA 1
ATOM 2085 C C . GLN A 1 255 ? -5.765 68.531 -19.055 1.00 46.56 255 GLN A C 1
ATOM 2087 O O . GLN A 1 255 ? -4.752 68.746 -18.392 1.00 46.56 255 GLN A O 1
ATOM 2092 N N . ILE A 1 256 ? -5.750 68.295 -20.365 1.00 45.47 256 ILE A N 1
ATOM 2093 C CA . ILE A 1 256 ? -4.597 68.490 -21.243 1.00 45.47 256 ILE A CA 1
ATOM 2094 C C . ILE A 1 256 ? -4.472 69.995 -21.491 1.00 45.47 256 ILE A C 1
ATOM 2096 O O . ILE A 1 256 ? -5.431 70.627 -21.932 1.00 45.47 256 ILE A O 1
ATOM 2100 N N . VAL A 1 257 ? -3.307 70.562 -21.182 1.00 47.41 257 VAL A N 1
ATOM 2101 C CA . VAL A 1 257 ? -2.949 71.944 -21.515 1.00 47.41 257 VAL A CA 1
ATOM 2102 C C . VAL A 1 257 ? -1.947 71.872 -22.663 1.00 47.41 257 VAL A C 1
ATOM 2104 O O . VAL A 1 257 ? -0.829 71.403 -22.466 1.00 47.41 257 VAL A O 1
ATOM 2107 N N . ASP A 1 258 ? -2.373 72.288 -23.854 1.00 44.12 258 ASP A N 1
ATOM 2108 C CA . ASP A 1 258 ? -1.488 72.565 -24.986 1.00 44.12 258 ASP A CA 1
ATOM 2109 C C . ASP A 1 258 ? -0.913 73.983 -24.842 1.00 44.12 258 ASP A C 1
ATOM 2111 O O . ASP A 1 258 ? -1.676 74.929 -24.620 1.00 44.12 258 ASP A O 1
ATOM 2115 N N . ILE A 1 259 ? 0.418 74.098 -24.946 1.00 44.62 259 ILE A N 1
ATOM 2116 C CA . ILE A 1 259 ? 1.238 75.030 -25.762 1.00 44.62 259 ILE A CA 1
ATOM 2117 C C . ILE A 1 259 ? 2.715 74.787 -25.420 1.00 44.62 259 ILE A C 1
ATOM 2119 O O . ILE A 1 259 ? 3.075 74.860 -24.223 1.00 44.62 259 ILE A O 1
#

InterPro domains:
  IPR005114 Helicase-associated [PF03457] (21-98)
  IPR005114 Helicase-associated [PF03457] (107-173)

Secondary structure (DSSP, 8-state):
-HHHHHHHTT--S---HHHHHHHHHHHHHHHHHHHHHHSS----TTT-HHHHHHHHHHHHHHHHHHHHTTPPPPBPTTSPBPPPPPHHHHHHHHHTT--S-SS-S---HHHHHHHHHHHHHHHSS----TT-SS-HHHHHHHHHHHHHHHHHHTT---S--HHHHHHHHHTT--S-HHHHHHHTT-S----S------------------------PPP-----------HHHHHHHHHHHHHHHHHTTS---------

Solvent-accessible surface area (backbone atoms only — not comparable to full-atom values): 16617 Å² total; per-residue (Å²): 112,76,67,61,57,38,51,76,69,68,56,69,89,79,67,48,77,66,52,55,51,50,54,50,50,53,53,50,52,55,45,52,54,45,24,72,75,66,75,47,65,83,58,55,53,87,78,39,72,66,12,44,50,51,48,51,53,34,51,14,44,49,48,43,50,38,50,74,74,70,43,83,79,59,63,45,100,86,73,44,73,64,69,62,56,54,67,71,61,48,54,57,39,50,75,68,57,48,72,70,57,89,72,59,74,81,71,50,71,66,59,52,49,50,54,47,52,52,45,22,72,76,70,76,44,58,83,64,48,59,77,29,85,92,45,42,67,57,12,48,50,55,52,49,51,39,53,33,49,53,34,44,77,72,73,42,93,55,93,66,50,71,68,60,50,51,56,42,50,75,72,62,49,64,73,59,62,70,60,61,62,50,61,74,69,68,67,73,86,74,76,94,78,76,95,75,82,91,77,90,77,85,93,79,89,81,91,86,81,90,77,89,90,83,86,81,86,86,82,87,85,85,82,76,94,70,89,75,76,63,70,72,60,59,55,50,54,54,51,56,53,58,52,56,62,55,64,73,70,71,81,74,85,81,80,85,82,91,131

Foldseek 3Di:
DVVVVCVVVVNDPDDDPVNVVVVVVVLLVVQLVVCVVVVDSDDCLPPDPSNVVLVLLLVLQVQVVCVVVVHDFDADPVRDGRHHDDPVSVVSCVVSVPDSPPPDDPDDPVNLLVVQLVVCVVVVASPADCPRPVCNPSSVVLVLVLVQVVCVVVVHDHPQDPVNVVSCVVSVHDSCCVVVVVVVVPPDPPDPDDDDDDDDDDDDDDDDDDDDDDDDDDDDDDDDDDDDDDPVVVVVVVVVVVVVVVVVVPDDDDDDDDD

Mean predicted aligned error: 20.48 Å

Nearest PDB structures (foldseek):
  8ouw-assembly1_D  TM=1.891E-01  e=8.358E+00  Caenorhabditis elegans

pLDDT: mean 70.21, std 18.99, range [31.52, 95.0]